Protein AF-A0A7S2LB30-F1 (afdb_monomer_lite)

Sequence (279 aa):
DRFGGAEAAFAVGVLTATLPGMRLFHDGQLEGLTRRRSLHPQSVPDKGPEVYGLDAIGAVRVRYHRLLREVKHPVYHQGKWRAIPLAPPAPIAAYQWSWPQSDGGGARSEHFVVVNLDQAVDGWVKHEYSAGQDDAWCKAKEKSGGKQWGDMEFKFVEGGGICGDGWCCKRRAAEAWFVPWYPKLEWLPPQPWNCYRYGLHQDNAWCKKQEEGRRNNDVRQYKFSGGDGTCGECWCCERTQGEKEEYGWSVIDVPLGIDGEGGFTEVLEQEKADVYHTS

pLDDT: mean 75.19, std 19.62, range [32.44, 97.56]

Radius of gyration: 25.0 Å; chains: 1; bounding box: 61×54×74 Å

Organism: NCBI:txid1333877

Foldseek 3Di:
DVFLALLSLVLVVLVLLQDDDDRDDAVCSLQRDPDDDDPPPDPPPVPDPVVPVVVSSVVSNVSSVVSNVVSVPVQSHPWDKDWDDDPPPQQKTKIKGWDDDPPDDDDTDIEIEIRRNVLSPQFWAADDDDPPDDLVNLVVQQVVVCPDPPQKHKDAQPCDDRHGRHRITMGGDQPPPPVVDPPPLPLPAWPQWAADDDDVPDDLVNLVVQQVPPPPPQFKHKDQCCQVCSHHRHRIIMITRRRDPPDDHDYPDSPRDDDDDDDDVVVVVVVVVVVVVVD

Structure (mmCIF, N/CA/C/O backbone):
data_AF-A0A7S2LB30-F1
#
_entry.id   AF-A0A7S2LB30-F1
#
loop_
_atom_site.group_PDB
_atom_site.id
_atom_site.type_symbol
_atom_site.label_atom_id
_atom_site.label_alt_id
_atom_site.label_comp_id
_atom_site.label_asym_id
_atom_site.label_entity_id
_atom_site.label_seq_id
_atom_site.pdbx_PDB_ins_code
_atom_site.Cartn_x
_atom_site.Cartn_y
_atom_site.Cartn_z
_atom_site.occupancy
_atom_site.B_iso_or_equiv
_atom_site.auth_seq_id
_atom_site.auth_comp_id
_atom_site.auth_asym_id
_atom_site.auth_atom_id
_atom_site.pdbx_PDB_model_num
ATOM 1 N N . ASP A 1 1 ? 14.169 -6.598 -11.358 1.00 53.34 1 ASP A N 1
ATOM 2 C CA . ASP A 1 1 ? 13.439 -6.780 -10.089 1.00 53.34 1 ASP A CA 1
ATOM 3 C C . ASP A 1 1 ? 12.636 -8.064 -10.182 1.00 53.34 1 ASP A C 1
ATOM 5 O O . ASP A 1 1 ? 12.014 -8.258 -11.214 1.00 53.34 1 ASP A O 1
ATOM 9 N N . ARG A 1 2 ? 12.694 -8.982 -9.206 1.00 54.56 2 ARG A N 1
ATOM 10 C CA . ARG A 1 2 ? 12.040 -10.308 -9.349 1.00 54.56 2 ARG A CA 1
ATOM 11 C C . ARG A 1 2 ? 10.509 -10.270 -9.268 1.00 54.56 2 ARG A C 1
ATOM 13 O O . ARG A 1 2 ? 9.883 -11.249 -9.646 1.00 54.56 2 ARG A O 1
ATOM 20 N N . PHE A 1 3 ? 9.934 -9.169 -8.787 1.00 56.16 3 PHE A N 1
ATOM 21 C CA . PHE A 1 3 ? 8.505 -9.049 -8.493 1.00 56.16 3 PHE A CA 1
ATOM 22 C C . PHE A 1 3 ? 7.875 -7.798 -9.114 1.00 56.16 3 PHE A C 1
ATOM 24 O O . PHE A 1 3 ? 7.075 -7.171 -8.453 1.00 56.16 3 PHE A O 1
ATOM 31 N N . GLY A 1 4 ? 8.263 -7.360 -10.316 1.00 65.81 4 GLY A N 1
ATOM 32 C CA . GLY A 1 4 ? 7.533 -6.274 -11.007 1.00 65.81 4 GLY A CA 1
ATOM 33 C C . GLY A 1 4 ? 7.725 -4.843 -10.464 1.00 65.81 4 GLY A C 1
ATOM 34 O O . GLY A 1 4 ? 7.118 -3.911 -10.975 1.00 65.81 4 GLY A O 1
ATOM 35 N N . GLY A 1 5 ? 8.607 -4.626 -9.480 1.00 77.62 5 GLY A N 1
ATOM 36 C CA . GLY A 1 5 ? 8.921 -3.299 -8.923 1.00 77.62 5 GLY A CA 1
ATOM 37 C C . GLY A 1 5 ? 8.306 -3.053 -7.540 1.00 77.62 5 GLY A C 1
ATOM 38 O O . GLY A 1 5 ? 7.798 -3.973 -6.904 1.00 77.62 5 GLY A O 1
ATOM 39 N N . ALA A 1 6 ? 8.393 -1.814 -7.042 1.00 78.38 6 ALA A N 1
ATOM 40 C CA . ALA A 1 6 ? 7.999 -1.473 -5.669 1.00 78.38 6 ALA A CA 1
ATOM 41 C C . ALA A 1 6 ? 6.488 -1.615 -5.408 1.00 78.38 6 ALA A C 1
ATOM 43 O O . ALA A 1 6 ? 6.100 -2.107 -4.350 1.00 78.38 6 ALA A O 1
ATOM 44 N N . GLU A 1 7 ? 5.646 -1.228 -6.370 1.00 79.94 7 GLU A N 1
ATOM 45 C CA . GLU A 1 7 ? 4.183 -1.314 -6.239 1.00 79.94 7 GLU A CA 1
ATOM 46 C C . GLU A 1 7 ? 3.704 -2.764 -6.216 1.00 79.94 7 GLU A C 1
ATOM 48 O O . GLU A 1 7 ? 2.968 -3.178 -5.325 1.00 79.94 7 GLU A O 1
ATOM 53 N N . ALA A 1 8 ? 4.227 -3.576 -7.127 1.00 81.19 8 ALA A N 1
ATOM 54 C CA . ALA A 1 8 ? 3.988 -5.007 -7.167 1.00 81.19 8 ALA A CA 1
ATOM 55 C C . ALA A 1 8 ? 4.448 -5.719 -5.882 1.00 81.19 8 ALA A C 1
ATOM 57 O O . ALA A 1 8 ? 3.716 -6.525 -5.303 1.00 81.19 8 ALA A O 1
ATOM 58 N N . ALA A 1 9 ? 5.632 -5.366 -5.371 1.00 83.81 9 ALA A N 1
ATOM 59 C CA . ALA A 1 9 ? 6.113 -5.867 -4.088 1.00 83.81 9 ALA A CA 1
ATOM 60 C C . ALA A 1 9 ? 5.205 -5.446 -2.918 1.00 83.81 9 ALA A C 1
ATOM 62 O O . ALA A 1 9 ? 5.006 -6.230 -1.988 1.00 83.81 9 ALA A O 1
ATOM 63 N N . PHE A 1 10 ? 4.640 -4.236 -2.951 1.00 87.81 10 PHE A N 1
ATOM 64 C CA . PHE A 1 10 ? 3.689 -3.777 -1.941 1.00 87.81 10 PHE A CA 1
ATOM 65 C C . PHE A 1 10 ? 2.341 -4.498 -2.044 1.00 87.81 10 PHE A C 1
ATOM 67 O O . PHE A 1 10 ? 1.838 -4.947 -1.019 1.00 87.81 10 PHE A O 1
ATOM 74 N N . ALA A 1 11 ? 1.799 -4.705 -3.247 1.00 86.94 11 ALA A N 1
ATOM 75 C CA . ALA A 1 11 ? 0.578 -5.482 -3.476 1.00 86.94 11 ALA A CA 1
ATOM 76 C C . ALA A 1 11 ? 0.706 -6.916 -2.927 1.00 86.94 11 ALA A C 1
ATOM 78 O O . ALA A 1 11 ? -0.152 -7.390 -2.179 1.00 86.94 11 ALA A O 1
ATOM 79 N N . VAL A 1 12 ? 1.837 -7.581 -3.191 1.00 87.94 12 VAL A N 1
ATOM 80 C CA . VAL A 1 12 ? 2.166 -8.885 -2.585 1.00 87.94 12 VAL A CA 1
ATOM 81 C C . VAL A 1 12 ? 2.307 -8.774 -1.064 1.00 87.94 12 VAL A C 1
ATOM 83 O O . VAL A 1 12 ? 1.882 -9.673 -0.334 1.00 87.94 12 VAL A O 1
ATOM 86 N N . GLY A 1 13 ? 2.863 -7.669 -0.566 1.00 91.31 13 GLY A N 1
ATOM 87 C CA . GLY A 1 13 ? 2.924 -7.345 0.857 1.00 91.31 13 GLY A CA 1
ATOM 88 C C . GLY A 1 13 ? 1.541 -7.252 1.503 1.00 91.31 13 GLY A C 1
ATOM 89 O O . GLY A 1 13 ? 1.350 -7.822 2.573 1.00 91.31 13 GLY A O 1
ATOM 90 N N . VAL A 1 14 ? 0.569 -6.617 0.843 1.00 92.69 14 VAL A N 1
ATOM 91 C CA . VAL A 1 14 ? -0.830 -6.528 1.291 1.00 92.69 14 VAL A CA 1
ATOM 92 C C . VAL A 1 14 ? -1.466 -7.908 1.336 1.00 92.69 14 VAL A C 1
ATOM 94 O O . VAL A 1 14 ? -1.990 -8.277 2.387 1.00 92.69 14 VAL A O 1
ATOM 97 N N . LEU A 1 15 ? -1.333 -8.708 0.271 1.00 91.94 15 LEU A N 1
ATOM 98 C CA . LEU A 1 15 ? -1.802 -10.099 0.266 1.00 91.94 15 LEU A CA 1
ATOM 99 C C . LEU A 1 15 ? -1.208 -10.898 1.428 1.00 91.94 15 LEU A C 1
ATOM 101 O O . LEU A 1 15 ? -1.927 -11.506 2.215 1.00 91.94 15 LEU A O 1
ATOM 105 N N . THR A 1 16 ? 0.112 -10.841 1.586 1.00 93.38 16 THR A N 1
ATOM 106 C CA . THR A 1 16 ? 0.822 -11.534 2.670 1.00 93.38 16 THR A CA 1
ATOM 107 C C . THR A 1 16 ? 0.348 -11.056 4.043 1.00 93.38 16 THR A C 1
ATOM 109 O O . THR A 1 16 ? 0.199 -11.855 4.965 1.00 93.38 16 THR A O 1
ATOM 112 N N . ALA A 1 17 ? 0.090 -9.755 4.193 1.00 94.38 17 ALA A N 1
ATOM 113 C CA . ALA A 1 17 ? -0.308 -9.140 5.451 1.00 94.38 17 ALA A CA 1
ATOM 114 C C . ALA A 1 17 ? -1.750 -9.445 5.858 1.00 94.38 17 ALA A C 1
ATOM 116 O O . ALA A 1 17 ? -2.068 -9.300 7.035 1.00 94.38 17 ALA A O 1
ATOM 117 N N . THR A 1 18 ? -2.620 -9.810 4.920 1.00 94.81 18 THR A N 1
ATOM 118 C CA . THR A 1 18 ? -4.067 -9.904 5.157 1.00 94.81 18 THR A CA 1
ATOM 119 C C . THR A 1 18 ? -4.643 -11.283 4.851 1.00 94.81 18 THR A C 1
ATOM 121 O O . THR A 1 18 ? -5.790 -11.526 5.201 1.00 94.81 18 THR A O 1
ATOM 124 N N . LEU A 1 19 ? -3.877 -12.225 4.294 1.00 94.56 19 LEU A N 1
ATOM 125 C CA . LEU A 1 19 ? -4.282 -13.632 4.221 1.00 94.56 19 LEU A CA 1
ATOM 126 C C . LEU A 1 19 ? -4.279 -14.305 5.615 1.00 94.56 19 LEU A C 1
ATOM 128 O O . LEU A 1 19 ? -3.566 -13.862 6.533 1.00 94.56 19 LEU A O 1
ATOM 132 N N . PRO A 1 20 ? -5.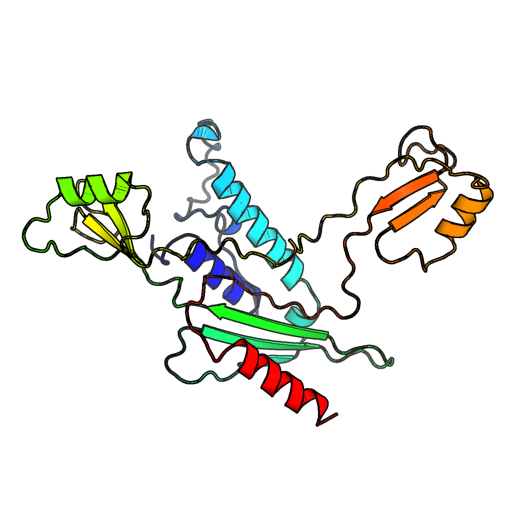098 -15.357 5.812 1.00 94.31 20 PRO A N 1
ATOM 133 C CA . PRO A 1 20 ? -5.113 -16.129 7.050 1.00 94.31 20 PRO A CA 1
ATOM 134 C C . PRO A 1 20 ? -3.804 -16.908 7.242 1.00 94.31 20 PRO A C 1
ATOM 136 O O . PRO A 1 20 ? -3.232 -17.434 6.290 1.00 94.31 20 PRO A O 1
ATOM 139 N N . GLY A 1 21 ? -3.360 -17.025 8.496 1.00 93.25 21 GLY A N 1
ATOM 140 C CA . GLY A 1 21 ? -2.166 -17.785 8.877 1.00 93.25 21 GLY A CA 1
ATOM 141 C C . GLY A 1 21 ? -0.993 -16.923 9.349 1.00 93.25 21 GLY A C 1
ATOM 142 O O . GLY A 1 21 ? -1.128 -15.727 9.608 1.00 93.25 21 GLY A O 1
ATOM 143 N N . MET A 1 22 ? 0.168 -17.564 9.514 1.00 89.94 22 MET A N 1
ATOM 144 C CA . MET A 1 22 ? 1.399 -16.892 9.932 1.00 89.94 22 MET A CA 1
ATOM 145 C C . MET A 1 22 ? 1.969 -16.055 8.784 1.00 89.94 22 MET A C 1
ATOM 147 O O . MET A 1 22 ? 2.116 -16.539 7.664 1.00 89.94 22 MET A O 1
ATOM 151 N N . ARG A 1 23 ? 2.330 -14.806 9.089 1.00 91.38 23 ARG A N 1
ATOM 152 C CA . ARG A 1 23 ? 2.791 -13.813 8.114 1.00 91.38 23 ARG A CA 1
ATOM 153 C C . ARG A 1 23 ? 4.268 -13.547 8.345 1.00 91.38 23 ARG A C 1
ATOM 155 O O . ARG A 1 23 ? 4.655 -13.123 9.432 1.00 91.38 23 ARG A O 1
ATOM 162 N N . LEU A 1 24 ? 5.087 -13.821 7.337 1.00 90.56 24 LEU A N 1
ATOM 163 C CA . LEU A 1 24 ? 6.533 -13.648 7.404 1.00 90.56 24 LEU A CA 1
ATOM 164 C C . LEU A 1 24 ? 6.950 -12.602 6.374 1.00 90.56 24 LEU A C 1
ATOM 166 O O . LEU A 1 24 ? 6.741 -12.789 5.179 1.00 90.56 24 LEU A O 1
ATOM 170 N N . PHE A 1 25 ? 7.557 -11.521 6.852 1.00 89.94 25 PHE A N 1
ATOM 171 C CA . PHE A 1 25 ? 8.229 -10.531 6.016 1.00 89.94 25 PHE A CA 1
ATOM 172 C C . PHE A 1 25 ? 9.729 -10.772 6.112 1.00 89.94 25 PHE A C 1
ATOM 174 O O . PHE A 1 25 ? 10.239 -11.100 7.187 1.00 89.94 25 PHE A O 1
ATOM 181 N N . HIS A 1 26 ? 10.444 -10.635 5.000 1.00 86.19 26 HIS A N 1
ATOM 182 C CA . HIS A 1 26 ? 11.898 -10.713 5.059 1.00 86.19 26 HIS A CA 1
ATOM 183 C C . HIS A 1 26 ? 12.480 -9.411 5.619 1.00 86.19 26 HIS A C 1
ATOM 185 O O . HIS A 1 26 ? 11.929 -8.329 5.414 1.00 86.19 26 HIS A O 1
ATOM 191 N N . ASP A 1 27 ? 13.629 -9.510 6.284 1.00 83.12 27 ASP A N 1
ATOM 192 C CA . ASP A 1 27 ? 14.393 -8.331 6.689 1.00 83.12 27 ASP A CA 1
ATOM 193 C C . ASP A 1 27 ? 14.727 -7.475 5.451 1.00 83.12 27 ASP A C 1
ATOM 195 O O . ASP A 1 27 ? 15.116 -8.004 4.399 1.00 83.12 27 ASP A O 1
ATOM 199 N N . GLY A 1 28 ? 14.482 -6.167 5.535 1.00 85.62 28 GLY A N 1
ATOM 200 C CA . GLY A 1 28 ? 14.600 -5.241 4.408 1.00 85.62 28 GLY A CA 1
ATOM 201 C C . GLY A 1 28 ? 13.353 -5.071 3.531 1.00 85.62 28 GLY A C 1
ATOM 202 O O . GLY A 1 28 ? 13.351 -4.192 2.669 1.00 85.62 28 GLY A O 1
ATOM 203 N N . GLN A 1 29 ? 12.302 -5.889 3.688 1.00 86.81 29 GLN A N 1
ATOM 204 C CA . GLN A 1 29 ? 11.096 -5.784 2.848 1.00 86.81 29 GLN A CA 1
ATOM 205 C C . GLN A 1 29 ? 10.355 -4.465 3.073 1.00 86.81 29 GLN A C 1
ATOM 207 O O . GLN A 1 29 ? 9.891 -3.837 2.122 1.00 86.81 29 GLN A O 1
ATOM 212 N N . LEU A 1 30 ? 10.263 -4.041 4.335 1.00 87.62 30 LEU A N 1
ATOM 213 C CA . LEU A 1 30 ? 9.535 -2.838 4.739 1.00 87.62 30 LEU A CA 1
ATOM 214 C C . LEU A 1 30 ? 10.264 -1.563 4.294 1.00 87.62 30 LEU A C 1
ATOM 216 O O . LEU A 1 30 ? 9.662 -0.503 4.188 1.00 87.62 30 LEU A O 1
ATOM 220 N N . GLU A 1 31 ? 11.558 -1.675 4.013 1.00 85.00 31 GLU A N 1
ATOM 221 C CA . GLU A 1 31 ? 12.429 -0.627 3.496 1.00 85.00 31 GLU A CA 1
ATOM 222 C C . GLU A 1 31 ? 12.508 -0.634 1.959 1.00 85.00 31 GLU A C 1
ATOM 224 O O . GLU A 1 31 ? 13.225 0.181 1.380 1.00 85.00 31 GLU A O 1
ATOM 229 N N . GLY A 1 32 ? 11.805 -1.553 1.285 1.00 81.38 32 GLY A N 1
ATOM 230 C CA . GLY A 1 32 ? 11.842 -1.691 -0.172 1.00 81.38 32 GLY A CA 1
ATOM 231 C C . GLY A 1 32 ? 13.155 -2.271 -0.706 1.00 81.38 32 GLY A C 1
ATOM 232 O O . GLY A 1 32 ? 13.493 -2.066 -1.873 1.00 81.38 32 GLY A O 1
ATOM 233 N N . LEU A 1 33 ? 13.925 -2.990 0.121 1.00 81.50 33 LEU A N 1
ATOM 234 C CA . LEU A 1 33 ? 15.157 -3.627 -0.333 1.00 81.50 33 LEU A CA 1
ATOM 235 C C . LEU A 1 33 ? 14.832 -4.798 -1.263 1.00 81.50 33 LEU A C 1
ATOM 237 O O . LEU A 1 33 ? 14.305 -5.830 -0.857 1.00 81.50 33 LEU A O 1
ATOM 241 N N . THR A 1 34 ? 15.231 -4.657 -2.523 1.00 74.62 34 THR A N 1
ATOM 242 C CA . THR A 1 34 ? 15.018 -5.667 -3.572 1.00 74.62 34 THR A CA 1
ATOM 243 C C . THR A 1 34 ? 16.002 -6.836 -3.495 1.00 74.62 34 THR A C 1
ATOM 245 O O . THR A 1 34 ? 15.806 -7.880 -4.121 1.00 74.62 34 THR A O 1
ATOM 248 N N . ARG A 1 35 ? 17.086 -6.682 -2.724 1.00 77.44 35 ARG A N 1
ATOM 249 C CA . ARG A 1 35 ? 18.134 -7.692 -2.546 1.00 77.44 35 ARG A CA 1
ATOM 250 C C . ARG A 1 35 ? 18.224 -8.098 -1.084 1.00 77.44 35 ARG A C 1
ATOM 252 O O . ARG A 1 35 ? 18.363 -7.242 -0.213 1.00 77.44 35 ARG A O 1
ATOM 259 N N . ARG A 1 36 ? 18.227 -9.413 -0.834 1.00 74.25 36 ARG A N 1
ATOM 260 C CA . ARG A 1 36 ? 18.533 -9.969 0.490 1.00 74.25 36 ARG A CA 1
ATOM 261 C C . ARG A 1 36 ? 19.922 -9.496 0.902 1.00 74.25 36 ARG A C 1
ATOM 263 O O . ARG A 1 36 ? 20.897 -9.783 0.208 1.00 74.25 36 ARG A O 1
ATOM 270 N N . ARG A 1 37 ? 20.010 -8.778 2.018 1.00 70.56 37 ARG A N 1
ATOM 271 C CA . ARG A 1 37 ? 21.297 -8.518 2.657 1.00 70.56 37 ARG A CA 1
ATOM 272 C C . ARG A 1 37 ? 21.697 -9.768 3.424 1.00 70.56 37 ARG A C 1
ATOM 274 O O . ARG A 1 37 ? 20.872 -10.387 4.093 1.00 70.56 37 ARG A O 1
ATOM 281 N N . SER A 1 38 ? 22.960 -10.157 3.306 1.00 71.19 38 SER A N 1
ATOM 282 C CA . SER A 1 38 ? 23.522 -11.131 4.231 1.00 71.19 38 SER A CA 1
ATOM 283 C C . SER A 1 38 ? 23.408 -10.541 5.635 1.00 71.19 38 SER A C 1
ATOM 285 O O . SER A 1 38 ? 23.906 -9.443 5.861 1.00 71.19 38 SER A O 1
ATOM 287 N N . LEU A 1 39 ? 22.803 -11.278 6.569 1.00 62.69 39 LEU A N 1
ATOM 288 C CA . LEU A 1 39 ? 22.696 -10.936 8.000 1.00 62.69 39 LEU A CA 1
ATOM 289 C C . LEU A 1 39 ? 24.058 -10.892 8.722 1.00 62.69 39 LEU A C 1
ATOM 291 O O . LEU A 1 39 ? 24.121 -10.965 9.945 1.00 62.69 39 LEU A O 1
ATOM 295 N N . HIS A 1 40 ? 25.165 -10.796 7.982 1.00 71.06 40 HIS A N 1
ATOM 296 C CA . HIS A 1 40 ? 26.434 -10.478 8.605 1.00 71.06 40 HIS A CA 1
ATOM 297 C C . HIS A 1 40 ? 26.298 -9.075 9.204 1.00 71.06 40 HIS A C 1
ATOM 299 O O . HIS A 1 40 ? 25.912 -8.164 8.466 1.00 71.06 40 HIS A O 1
ATOM 305 N N . PRO A 1 41 ? 26.615 -8.881 10.498 1.00 59.12 41 PRO A N 1
ATOM 306 C CA . PRO A 1 41 ? 26.725 -7.567 11.112 1.00 59.12 41 PRO A CA 1
ATOM 307 C C . PRO A 1 41 ? 27.941 -6.859 10.507 1.00 59.12 41 PRO A C 1
ATOM 309 O O . PRO A 1 41 ? 28.992 -6.718 11.121 1.00 59.12 41 PRO A O 1
ATOM 312 N N . GLN A 1 42 ? 27.846 -6.482 9.239 1.00 53.72 42 GLN A N 1
ATOM 313 C CA . GLN A 1 42 ? 28.733 -5.493 8.680 1.00 53.72 42 GLN A CA 1
ATOM 314 C C . GLN A 1 42 ? 28.187 -4.160 9.154 1.00 53.72 42 GLN A C 1
ATOM 316 O O . GLN A 1 42 ? 26.998 -3.873 8.989 1.00 53.72 42 GLN A O 1
ATOM 321 N N . SER A 1 43 ? 29.059 -3.391 9.800 1.00 53.09 43 SER A N 1
ATOM 322 C CA . SER A 1 43 ? 28.880 -1.965 10.024 1.00 53.09 43 SER A CA 1
ATOM 323 C C . SER A 1 43 ? 28.180 -1.383 8.804 1.00 53.09 43 SER A C 1
ATOM 325 O O . SER A 1 43 ? 28.672 -1.527 7.682 1.00 53.09 43 SER A O 1
ATOM 327 N N . VAL A 1 44 ? 26.986 -0.821 9.025 1.00 55.69 44 VAL A N 1
ATOM 328 C CA . VAL A 1 44 ? 26.244 -0.086 7.999 1.00 55.69 44 VAL A CA 1
ATOM 329 C C . VAL A 1 44 ? 27.278 0.797 7.310 1.00 55.69 44 VAL A C 1
ATOM 331 O O . VAL A 1 44 ? 27.915 1.586 8.010 1.00 55.69 44 VAL A O 1
ATOM 334 N N . PRO A 1 45 ? 27.560 0.601 6.007 1.00 53.72 45 PRO A N 1
ATOM 335 C CA . PRO A 1 45 ? 28.568 1.402 5.347 1.00 53.72 45 PRO A CA 1
ATOM 336 C C . PRO A 1 45 ? 28.188 2.854 5.581 1.00 53.72 45 PRO A C 1
ATOM 338 O O . PRO A 1 45 ? 27.067 3.237 5.257 1.00 53.72 45 PRO A O 1
ATOM 341 N N . ASP A 1 46 ? 29.115 3.643 6.114 1.00 52.72 46 ASP A N 1
ATOM 342 C CA . ASP A 1 46 ? 28.960 5.072 6.430 1.00 52.72 46 ASP A CA 1
ATOM 343 C C . ASP A 1 46 ? 28.738 5.939 5.169 1.00 52.72 46 ASP A C 1
ATOM 345 O O . ASP A 1 46 ? 28.868 7.160 5.160 1.00 52.72 46 ASP A O 1
ATOM 349 N N . LYS A 1 47 ? 28.423 5.289 4.042 1.00 49.19 47 LYS A N 1
ATOM 350 C CA . LYS A 1 47 ? 27.911 5.924 2.843 1.00 49.19 47 LYS A CA 1
ATOM 351 C C . LYS A 1 47 ? 26.522 6.417 3.197 1.00 49.19 47 LYS A C 1
ATOM 353 O O . LYS A 1 47 ? 25.573 5.636 3.262 1.00 49.19 47 LYS A O 1
ATOM 358 N N . GLY A 1 48 ? 26.479 7.709 3.490 1.00 47.28 48 GLY A N 1
ATOM 359 C CA . GLY A 1 48 ? 25.309 8.410 3.961 1.00 47.28 48 GLY A CA 1
ATOM 360 C C . GLY A 1 48 ? 24.058 8.185 3.102 1.00 47.28 48 GLY A C 1
ATOM 361 O O . GLY A 1 48 ? 24.122 7.657 1.988 1.00 47.28 48 GLY A O 1
ATOM 362 N N . PRO A 1 49 ? 22.903 8.618 3.621 1.00 49.16 49 PRO A N 1
ATOM 363 C CA . PRO A 1 49 ? 21.578 8.426 3.028 1.00 49.16 49 PRO A CA 1
ATOM 364 C C . PRO A 1 49 ? 21.385 8.872 1.563 1.00 49.16 49 PRO A C 1
ATOM 366 O O . PRO A 1 49 ? 20.344 8.618 0.968 1.00 49.16 49 PRO A O 1
ATOM 369 N N . GLU A 1 50 ? 22.376 9.527 0.973 1.00 48.19 50 GLU A N 1
ATOM 370 C CA . GLU A 1 50 ? 22.358 10.114 -0.364 1.00 48.19 50 GLU A CA 1
ATOM 371 C C . GLU A 1 50 ? 22.287 9.082 -1.507 1.00 48.19 50 GLU A C 1
ATOM 373 O O . GLU A 1 50 ? 21.812 9.396 -2.593 1.00 48.19 50 GLU A O 1
ATOM 378 N N . VAL A 1 51 ? 22.720 7.832 -1.284 1.00 53.03 51 VAL A N 1
ATOM 379 C CA . VAL A 1 51 ? 22.824 6.819 -2.362 1.00 53.03 51 VAL A CA 1
ATOM 380 C C . VAL A 1 51 ? 21.522 6.043 -2.594 1.00 53.03 51 VAL A C 1
ATOM 382 O O . VAL A 1 51 ? 21.313 5.475 -3.665 1.00 53.03 51 VAL A O 1
ATOM 385 N N . TYR A 1 52 ? 20.611 6.041 -1.623 1.00 52.28 52 TYR A N 1
ATOM 386 C CA . TYR A 1 52 ? 19.289 5.441 -1.768 1.00 52.28 52 TYR A CA 1
ATOM 387 C C . TYR A 1 52 ? 18.280 6.512 -1.406 1.00 52.28 52 TYR A C 1
ATOM 389 O O . TYR A 1 52 ? 18.012 6.671 -0.222 1.00 52.28 52 TYR A O 1
ATOM 397 N N . GLY A 1 53 ? 17.791 7.265 -2.400 1.00 55.69 53 GLY A N 1
ATOM 398 C CA . GLY A 1 53 ? 16.883 8.401 -2.206 1.00 55.69 53 GLY A CA 1
ATOM 399 C C . GLY A 1 53 ? 15.962 8.194 -1.004 1.00 55.69 53 GLY A C 1
ATOM 400 O O . GLY A 1 53 ? 15.045 7.371 -1.057 1.00 55.69 53 GLY A O 1
ATOM 401 N N . LEU A 1 54 ? 16.285 8.878 0.100 1.00 57.06 54 LEU A N 1
ATOM 402 C CA . LEU A 1 54 ? 15.676 8.667 1.417 1.00 57.06 54 LEU A CA 1
ATOM 403 C C . LEU A 1 54 ? 14.154 8.744 1.364 1.00 57.06 54 LEU A C 1
ATOM 405 O O . LEU A 1 54 ? 13.467 8.026 2.089 1.00 57.06 54 LEU A O 1
ATOM 409 N N . ASP A 1 55 ? 13.649 9.575 0.460 1.00 67.19 55 ASP A N 1
ATOM 410 C CA . ASP A 1 55 ? 12.230 9.794 0.235 1.00 67.19 55 ASP A CA 1
ATOM 411 C C . ASP A 1 55 ? 11.524 8.517 -0.244 1.00 67.19 55 ASP A C 1
ATOM 413 O O . ASP A 1 55 ? 10.420 8.215 0.206 1.00 67.19 55 ASP A O 1
ATOM 417 N N . ALA A 1 56 ? 12.176 7.702 -1.082 1.00 65.62 56 ALA A N 1
ATOM 418 C CA . ALA A 1 56 ? 11.607 6.455 -1.590 1.00 65.62 56 ALA A CA 1
ATOM 419 C C . ALA A 1 56 ? 11.568 5.357 -0.513 1.00 65.62 56 ALA A C 1
ATOM 421 O O . ALA A 1 56 ? 10.541 4.699 -0.341 1.00 65.62 56 ALA A O 1
ATOM 422 N N . ILE A 1 57 ? 12.651 5.191 0.261 1.00 70.81 57 ILE A N 1
ATOM 423 C CA . ILE A 1 57 ? 12.679 4.245 1.394 1.00 70.81 57 ILE A CA 1
ATOM 424 C C . ILE A 1 57 ? 11.663 4.675 2.459 1.00 70.81 57 ILE A C 1
ATOM 426 O O . ILE A 1 57 ? 10.920 3.845 2.986 1.00 70.81 57 ILE A O 1
ATOM 430 N N . GLY A 1 58 ? 11.601 5.976 2.756 1.00 74.88 58 GLY A N 1
ATOM 431 C CA . GLY A 1 58 ? 10.632 6.556 3.679 1.00 74.88 58 GLY A CA 1
ATOM 432 C C . GLY A 1 58 ? 9.195 6.270 3.248 1.00 74.88 58 GLY A C 1
ATOM 433 O O . GLY A 1 58 ? 8.403 5.790 4.059 1.00 74.88 58 GLY A O 1
ATOM 434 N N . ALA A 1 59 ? 8.876 6.474 1.968 1.00 77.62 59 ALA A N 1
ATOM 435 C CA . ALA A 1 59 ? 7.545 6.221 1.426 1.00 77.62 59 ALA A CA 1
ATOM 436 C C . ALA A 1 59 ? 7.127 4.747 1.555 1.00 77.62 59 ALA A C 1
ATOM 438 O O . ALA A 1 59 ? 6.037 4.467 2.059 1.00 77.62 59 ALA A O 1
ATOM 439 N N . VAL A 1 60 ? 7.991 3.798 1.171 1.00 82.38 60 VAL A N 1
ATOM 440 C CA . VAL A 1 60 ? 7.692 2.356 1.290 1.00 82.38 60 VAL A CA 1
ATOM 441 C C . VAL A 1 60 ? 7.471 1.970 2.753 1.00 82.38 60 VAL A C 1
ATOM 443 O O . VAL A 1 60 ? 6.476 1.321 3.088 1.00 82.38 60 VAL A O 1
ATOM 446 N N . ARG A 1 61 ? 8.338 2.450 3.648 1.00 85.19 61 ARG A N 1
ATOM 447 C CA . ARG A 1 61 ? 8.251 2.172 5.084 1.00 85.19 61 ARG A CA 1
ATOM 448 C C . ARG A 1 61 ? 6.973 2.718 5.709 1.00 85.19 61 ARG A C 1
ATOM 450 O O . ARG A 1 61 ? 6.353 2.034 6.522 1.00 85.19 61 ARG A O 1
ATOM 457 N N . VAL A 1 62 ? 6.553 3.923 5.327 1.00 84.75 62 VAL A N 1
ATOM 458 C CA . VAL A 1 62 ? 5.291 4.524 5.784 1.00 84.75 62 VAL A CA 1
ATOM 459 C C . VAL A 1 62 ? 4.094 3.679 5.344 1.00 84.75 62 VAL A C 1
ATOM 461 O O . VAL A 1 62 ? 3.228 3.384 6.172 1.00 84.75 62 VAL A O 1
ATOM 464 N N . ARG A 1 63 ? 4.063 3.219 4.085 1.00 88.12 63 ARG A N 1
ATOM 465 C CA . ARG A 1 63 ? 2.981 2.357 3.577 1.00 88.12 63 ARG A CA 1
ATOM 466 C C . ARG A 1 63 ? 2.905 1.029 4.331 1.00 88.12 63 ARG A C 1
ATOM 468 O O . ARG A 1 63 ? 1.830 0.647 4.790 1.00 88.12 63 ARG A O 1
ATOM 475 N N . TYR A 1 64 ? 4.041 0.361 4.533 1.00 90.88 64 TYR A N 1
ATOM 476 C CA . TYR A 1 64 ? 4.088 -0.886 5.297 1.00 90.88 64 TYR A CA 1
ATOM 477 C C . TYR A 1 64 ? 3.707 -0.697 6.766 1.00 90.88 64 TYR A C 1
ATOM 479 O O . TYR A 1 64 ? 2.985 -1.527 7.306 1.00 90.88 64 TYR A O 1
ATOM 487 N N . HIS A 1 65 ? 4.120 0.390 7.423 1.00 88.38 65 HIS A N 1
ATOM 488 C CA . HIS A 1 65 ? 3.684 0.671 8.797 1.00 88.38 65 HIS A CA 1
ATOM 489 C C . HIS A 1 65 ? 2.177 0.873 8.901 1.00 88.38 65 HIS A C 1
ATOM 491 O O . HIS A 1 65 ? 1.568 0.400 9.862 1.00 88.38 65 HIS A O 1
ATOM 497 N N . ARG A 1 66 ? 1.565 1.545 7.919 1.00 87.94 66 ARG A N 1
ATOM 498 C CA . ARG A 1 66 ? 0.108 1.698 7.854 1.00 87.94 66 ARG A CA 1
ATOM 499 C C . ARG A 1 66 ? -0.573 0.338 7.710 1.00 87.94 66 ARG A C 1
ATOM 501 O O . ARG A 1 66 ? -1.433 0.016 8.522 1.00 87.94 66 ARG A O 1
ATOM 508 N N . LEU A 1 67 ? -0.127 -0.477 6.754 1.00 91.38 67 LEU A N 1
ATOM 509 C CA . LEU A 1 67 ? -0.626 -1.838 6.549 1.00 91.38 67 LEU A CA 1
ATOM 510 C C . LEU A 1 67 ? -0.477 -2.693 7.815 1.00 91.38 67 LEU A C 1
ATOM 512 O O . LEU A 1 67 ? -1.443 -3.273 8.291 1.00 91.38 67 LEU A O 1
ATOM 516 N N . LEU A 1 68 ? 0.717 -2.735 8.408 1.00 93.00 68 LEU A N 1
ATOM 517 C CA . LEU A 1 68 ? 0.997 -3.529 9.606 1.00 93.00 68 LEU A CA 1
ATOM 518 C C . LEU A 1 68 ? 0.223 -3.049 10.839 1.00 93.00 68 LEU A C 1
ATOM 520 O O . LEU A 1 68 ? 0.003 -3.833 11.758 1.00 93.00 68 LEU A O 1
ATOM 524 N N . ARG A 1 69 ? -0.171 -1.773 10.897 1.00 89.31 69 ARG A N 1
ATOM 525 C CA . ARG A 1 69 ? -1.072 -1.262 11.936 1.00 89.31 69 ARG A CA 1
ATOM 526 C C . ARG A 1 69 ? -2.504 -1.728 11.698 1.00 89.31 69 ARG A C 1
ATOM 528 O O . ARG A 1 69 ? -3.137 -2.160 12.651 1.00 89.31 69 ARG A O 1
ATOM 535 N N . GLU A 1 70 ? -2.974 -1.659 10.460 1.00 91.19 70 GLU A N 1
ATOM 536 C CA . GLU A 1 70 ? -4.322 -2.084 10.078 1.00 91.19 70 GLU A CA 1
ATOM 537 C C . GLU A 1 70 ? -4.535 -3.578 10.346 1.00 91.19 70 GLU A C 1
ATOM 539 O O . GLU A 1 70 ? -5.469 -3.978 11.036 1.00 91.19 70 GLU A O 1
ATOM 544 N N . VAL A 1 71 ? -3.593 -4.421 9.921 1.00 94.00 71 VAL A N 1
ATOM 545 C CA . VAL A 1 71 ? -3.723 -5.881 10.065 1.00 94.00 71 VAL A CA 1
ATOM 546 C C . VAL A 1 71 ? -3.544 -6.396 11.495 1.00 94.00 71 VAL A C 1
ATOM 548 O O . VAL A 1 71 ? -3.633 -7.605 11.697 1.00 94.00 71 VAL A O 1
ATOM 551 N N . LYS A 1 72 ? -3.296 -5.504 12.471 1.00 93.06 72 LYS A N 1
ATOM 552 C CA . LYS A 1 72 ? -3.395 -5.799 13.913 1.00 93.06 72 LYS A CA 1
ATOM 553 C C . LYS A 1 72 ? -4.839 -5.807 14.413 1.00 93.06 72 LYS A C 1
ATOM 555 O O . LYS A 1 72 ? -5.078 -6.211 15.551 1.00 93.06 72 LYS A O 1
ATOM 560 N N . HIS A 1 73 ? -5.792 -5.322 13.615 1.00 90.44 73 HIS A N 1
ATOM 561 C CA . HIS A 1 73 ? -7.197 -5.339 13.990 1.00 90.44 73 HIS A CA 1
ATOM 562 C C . HIS A 1 73 ? -7.664 -6.793 14.227 1.00 90.44 73 HIS A C 1
ATOM 564 O O . HIS A 1 73 ? -7.324 -7.672 13.426 1.00 90.44 73 HIS A O 1
ATOM 570 N N . PRO A 1 74 ? -8.449 -7.084 15.290 1.00 91.38 74 PRO A N 1
ATOM 571 C CA . PRO A 1 74 ? -8.867 -8.450 15.627 1.00 91.38 74 PRO A CA 1
ATOM 572 C C . PRO A 1 74 ? -9.546 -9.207 14.482 1.00 91.38 74 PRO A C 1
ATOM 574 O O . PRO A 1 74 ? -9.413 -10.429 14.397 1.00 91.38 74 PRO A O 1
ATOM 577 N N . VAL A 1 75 ? -10.194 -8.489 13.558 1.00 93.06 75 VAL A N 1
ATOM 578 C CA . VAL A 1 75 ? -10.812 -9.077 12.362 1.00 93.06 75 VAL A CA 1
ATOM 579 C C . VAL A 1 75 ? -9.827 -9.916 11.542 1.00 93.06 75 VAL A C 1
ATOM 581 O O . VAL A 1 75 ? -10.204 -10.977 11.072 1.00 93.06 75 VAL A O 1
ATOM 584 N N . TYR A 1 76 ? -8.555 -9.519 11.433 1.00 93.75 76 TYR A N 1
ATOM 585 C CA . TYR A 1 76 ? -7.551 -10.225 10.627 1.00 93.75 76 TYR A CA 1
ATOM 586 C C . TYR A 1 76 ? -6.888 -11.390 11.367 1.00 93.75 76 TYR A C 1
ATOM 588 O O . TYR A 1 76 ? -6.060 -12.093 10.785 1.00 93.75 76 TYR A O 1
ATOM 596 N N . HIS A 1 77 ? -7.184 -11.561 12.655 1.00 92.44 77 HIS A N 1
ATOM 597 C CA . HIS A 1 77 ? -6.586 -12.588 13.509 1.00 92.44 77 HIS A CA 1
ATOM 598 C C . HIS A 1 77 ? -7.589 -13.655 13.917 1.00 92.44 77 HIS A C 1
ATOM 600 O O . HIS A 1 77 ? -7.235 -14.824 14.036 1.00 92.44 77 HIS A O 1
ATOM 606 N N . GLN A 1 78 ? -8.822 -13.234 14.168 1.00 91.00 78 GLN A N 1
ATOM 607 C CA . GLN A 1 78 ? -9.862 -14.074 14.735 1.00 91.00 78 GLN A CA 1
ATOM 608 C C . GLN A 1 78 ? -11.111 -14.097 13.827 1.00 91.00 78 GLN A C 1
ATOM 610 O O . GLN A 1 78 ? -11.952 -14.984 13.955 1.00 91.00 78 GLN A O 1
ATOM 615 N N . GLY A 1 79 ? -11.216 -13.168 12.866 1.00 92.25 79 GLY A N 1
ATOM 616 C CA . GLY A 1 79 ? -12.300 -13.110 11.886 1.00 92.25 79 GLY A CA 1
ATOM 617 C C . GLY A 1 79 ? -12.443 -14.356 11.024 1.00 92.25 79 GLY A C 1
ATOM 618 O O . GLY A 1 79 ? -11.510 -15.126 10.802 1.00 92.25 79 GLY A O 1
ATOM 619 N N . LYS A 1 80 ? -13.650 -14.522 10.489 1.00 94.31 80 LYS A N 1
ATOM 620 C CA . LYS A 1 80 ? -13.935 -15.449 9.404 1.00 94.31 80 LYS A CA 1
ATOM 621 C C . LYS A 1 80 ? -13.485 -14.810 8.098 1.00 94.31 80 LYS A C 1
ATOM 623 O O . LYS A 1 80 ? -13.959 -13.732 7.733 1.00 94.31 80 LYS A O 1
ATOM 628 N N . TRP A 1 81 ? -12.587 -15.498 7.409 1.00 95.06 81 TRP A N 1
ATOM 629 C CA . TRP A 1 81 ? -12.106 -15.128 6.086 1.00 95.06 81 TRP A CA 1
ATOM 630 C C . TRP A 1 81 ? -12.929 -15.823 4.997 1.00 95.06 81 TRP A C 1
ATOM 632 O O . TRP A 1 81 ? -13.267 -17.003 5.129 1.00 95.06 81 TRP A O 1
ATOM 642 N N . ARG A 1 82 ? -13.226 -15.107 3.911 1.00 94.06 82 ARG A N 1
ATOM 643 C CA . ARG A 1 82 ? -13.904 -15.638 2.723 1.00 94.06 82 ARG A CA 1
ATOM 644 C C . ARG A 1 82 ? -13.303 -15.023 1.460 1.00 94.06 82 ARG A C 1
ATOM 646 O O . ARG A 1 82 ? -13.283 -13.802 1.328 1.00 94.06 82 ARG A O 1
ATOM 653 N N . ALA A 1 83 ? -12.866 -15.859 0.520 1.00 92.25 83 ALA A N 1
ATOM 654 C CA . ALA A 1 83 ? -12.537 -15.406 -0.831 1.00 92.25 83 ALA A CA 1
ATOM 655 C C . ALA A 1 83 ? -13.803 -14.932 -1.557 1.00 92.25 83 ALA A C 1
ATOM 657 O O . ALA A 1 83 ? -14.830 -15.610 -1.503 1.00 92.25 83 ALA A O 1
ATOM 658 N N . ILE A 1 84 ? -13.718 -13.792 -2.241 1.00 90.94 84 ILE A N 1
ATOM 659 C CA . ILE A 1 84 ? -14.790 -13.298 -3.105 1.00 90.94 84 ILE A CA 1
ATOM 660 C C . ILE A 1 84 ? -14.474 -13.788 -4.523 1.00 90.94 84 ILE A C 1
ATOM 662 O O . ILE A 1 84 ? -13.421 -13.433 -5.058 1.00 90.94 84 ILE A O 1
ATOM 666 N N . PRO A 1 85 ? -15.319 -14.643 -5.124 1.00 87.31 85 PRO A N 1
ATOM 667 C CA . PRO A 1 85 ? -15.099 -15.100 -6.486 1.00 87.31 85 PRO A CA 1
ATOM 668 C C . PRO A 1 85 ? -15.241 -13.920 -7.450 1.00 87.31 85 PRO A C 1
ATOM 670 O O . PRO A 1 85 ? -16.240 -13.207 -7.428 1.00 87.31 85 PRO A O 1
ATOM 673 N N . LEU A 1 86 ? -14.242 -13.731 -8.307 1.00 82.69 86 LEU A N 1
ATOM 674 C CA . LEU A 1 86 ? -14.260 -12.730 -9.369 1.00 82.69 86 LEU A CA 1
ATOM 675 C C . LEU A 1 86 ? -14.372 -13.432 -10.724 1.00 82.69 86 LEU A C 1
ATOM 677 O O . LEU A 1 86 ? -13.850 -14.536 -10.900 1.00 82.69 86 LEU A O 1
ATOM 681 N N . ALA A 1 87 ? -15.049 -12.797 -11.681 1.00 79.12 87 ALA A N 1
ATOM 682 C CA . ALA A 1 87 ? -15.166 -13.323 -13.036 1.00 79.12 87 ALA A CA 1
ATOM 683 C C . ALA A 1 87 ? -13.776 -13.373 -13.707 1.00 79.12 87 ALA A C 1
ATOM 685 O O . ALA A 1 87 ? -13.090 -12.351 -13.759 1.00 79.12 87 ALA A O 1
ATOM 686 N N . PRO A 1 88 ? -13.322 -14.533 -14.219 1.00 70.81 88 PRO A N 1
ATOM 687 C CA . PRO A 1 88 ? -12.088 -14.601 -14.990 1.00 70.81 88 PRO A CA 1
ATOM 688 C C . PRO A 1 88 ? -12.192 -13.794 -16.298 1.00 70.81 88 PRO A C 1
ATOM 690 O O . PRO A 1 88 ? -13.272 -13.757 -16.890 1.00 70.81 88 PRO A O 1
ATOM 693 N N . PRO A 1 89 ? -11.079 -13.246 -16.818 1.00 58.59 89 PRO A N 1
ATOM 694 C CA . PRO A 1 89 ? -9.746 -13.196 -16.225 1.00 58.59 89 PRO A CA 1
ATOM 695 C C . PRO A 1 89 ? -9.584 -11.927 -15.376 1.00 58.59 89 PRO A C 1
ATOM 697 O O . PRO A 1 89 ? -9.239 -10.874 -15.898 1.00 58.59 89 PRO A O 1
ATOM 700 N N . ALA A 1 90 ? -9.815 -12.017 -14.065 1.00 64.50 90 ALA A N 1
ATOM 701 C CA . ALA A 1 90 ? -9.533 -10.912 -13.160 1.00 64.50 90 ALA A CA 1
ATOM 702 C C . ALA A 1 90 ? -8.115 -11.082 -12.590 1.00 64.50 90 ALA A C 1
ATOM 704 O O . ALA A 1 90 ? -7.892 -11.977 -11.771 1.00 64.50 90 ALA A O 1
ATOM 705 N N . PRO A 1 91 ? -7.153 -10.225 -12.955 1.00 74.88 91 PRO A N 1
ATOM 706 C CA . PRO A 1 91 ? -5.861 -10.105 -12.280 1.00 74.88 91 PRO A CA 1
ATOM 707 C C . PRO A 1 91 ? -6.038 -9.404 -10.923 1.00 74.88 91 PRO A C 1
ATOM 709 O O . PRO A 1 91 ? -5.249 -8.561 -10.530 1.00 74.88 91 PRO A O 1
ATOM 712 N N . ILE A 1 92 ? -7.118 -9.698 -10.210 1.00 81.31 92 ILE A N 1
ATOM 713 C CA . ILE A 1 92 ? -7.503 -9.064 -8.959 1.00 81.31 92 ILE A CA 1
ATOM 714 C C . ILE A 1 92 ? -7.738 -10.193 -7.966 1.00 81.31 92 ILE A C 1
ATOM 716 O O . ILE A 1 92 ? -8.341 -11.215 -8.289 1.00 81.31 92 ILE A O 1
ATOM 720 N N . ALA A 1 93 ? -7.254 -10.017 -6.746 1.00 83.94 93 ALA A N 1
ATOM 721 C CA . ALA A 1 93 ? -7.608 -10.865 -5.623 1.00 83.94 93 ALA A CA 1
ATOM 722 C C . ALA A 1 93 ? -8.517 -10.070 -4.688 1.00 83.94 93 ALA A C 1
ATOM 724 O O . ALA A 1 93 ? -8.118 -9.016 -4.198 1.00 83.94 93 ALA A O 1
ATOM 725 N N . ALA A 1 94 ? -9.720 -10.579 -4.425 1.00 87.44 94 ALA A N 1
ATOM 726 C CA . ALA A 1 94 ? -10.655 -9.978 -3.482 1.00 87.44 94 ALA A CA 1
ATOM 727 C C . ALA A 1 94 ? -11.044 -10.977 -2.388 1.00 87.44 94 ALA A C 1
ATOM 729 O O . ALA A 1 94 ? -11.308 -12.155 -2.648 1.00 87.44 94 ALA A O 1
ATOM 730 N N . TYR A 1 95 ? -11.071 -10.518 -1.142 1.00 90.69 95 TYR A N 1
ATOM 731 C CA . TYR A 1 95 ? -11.560 -11.301 -0.013 1.00 90.69 95 TYR A CA 1
ATOM 732 C C . TYR A 1 95 ? -12.102 -10.414 1.097 1.00 90.69 95 TYR A C 1
ATOM 734 O O . TYR A 1 95 ? -11.767 -9.238 1.229 1.00 90.69 95 TYR A O 1
ATOM 742 N N . GLN A 1 96 ? -12.948 -11.027 1.911 1.00 91.69 96 GLN A N 1
ATOM 743 C CA . GLN A 1 96 ? -13.631 -10.403 3.025 1.00 91.69 96 GLN A CA 1
ATOM 744 C C . GLN A 1 96 ? -13.176 -11.041 4.335 1.00 91.69 96 GLN A C 1
ATOM 746 O O . GLN A 1 96 ? -13.098 -12.268 4.458 1.00 91.69 96 GLN A O 1
ATOM 751 N N . TRP A 1 97 ? -12.936 -10.197 5.330 1.00 91.75 97 TRP A N 1
ATOM 752 C CA . TRP A 1 97 ? -12.837 -10.574 6.730 1.00 91.75 97 TRP A CA 1
ATOM 753 C C . TRP A 1 97 ? -14.079 -10.091 7.466 1.00 91.75 97 TRP A C 1
ATOM 755 O O . TRP A 1 97 ? -14.485 -8.940 7.333 1.00 91.75 97 TRP A O 1
ATOM 765 N N . SER A 1 98 ? -14.675 -10.967 8.265 1.00 88.12 98 SER A N 1
ATOM 766 C CA . SER A 1 98 ? -15.819 -10.635 9.112 1.00 88.12 98 SER A CA 1
ATOM 767 C C . SER A 1 98 ? -15.554 -11.094 10.537 1.00 88.12 98 SER A C 1
ATOM 769 O O . SER A 1 98 ? -15.130 -12.226 10.762 1.00 88.12 98 SER A O 1
ATOM 771 N N . TRP A 1 99 ? -15.780 -10.229 11.517 1.00 86.88 99 TRP A N 1
ATOM 772 C CA . TRP A 1 99 ? -15.603 -10.573 12.926 1.00 86.88 99 TRP A CA 1
ATOM 773 C C . TRP A 1 99 ? -16.948 -10.481 13.637 1.00 86.88 99 TRP A C 1
ATOM 775 O O . TRP A 1 99 ? -17.532 -9.392 13.671 1.00 86.88 99 TRP A O 1
ATOM 785 N N . PRO A 1 100 ? -17.482 -11.610 14.153 1.00 76.62 100 PRO A N 1
ATOM 786 C CA . PRO A 1 100 ? -18.713 -11.575 14.914 1.00 76.62 100 PRO A CA 1
ATOM 787 C C . PRO A 1 100 ? -18.486 -10.741 16.163 1.00 76.62 100 PRO A C 1
ATOM 789 O O . PRO A 1 100 ? -17.438 -10.795 16.808 1.00 76.62 100 PRO A O 1
ATOM 792 N N . GLN A 1 101 ? -19.491 -9.953 16.490 1.00 78.25 101 GLN A N 1
ATOM 793 C CA . GLN A 1 101 ? -19.445 -9.159 17.689 1.00 78.25 101 GLN A CA 1
ATOM 794 C C . GLN A 1 101 ? -19.606 -10.062 18.921 1.00 78.25 101 GLN A C 1
ATOM 796 O O . GLN A 1 101 ? -20.387 -11.010 18.894 1.00 78.25 101 GLN A O 1
ATOM 801 N N . SER A 1 102 ? -18.895 -9.755 20.008 1.00 63.94 102 SER A N 1
ATOM 802 C CA . SER A 1 102 ? -19.129 -10.388 21.305 1.00 63.94 102 SER A CA 1
ATOM 803 C C . SER A 1 102 ? -20.443 -9.870 21.908 1.00 63.94 102 SER A C 1
ATOM 805 O O . SER A 1 102 ? -20.479 -8.759 22.433 1.00 63.94 102 SER A O 1
ATOM 807 N N . ASP A 1 103 ? -21.510 -10.650 21.757 1.00 60.31 103 ASP A N 1
ATOM 808 C CA . ASP A 1 103 ? -22.715 -10.813 22.590 1.00 60.31 103 ASP A CA 1
ATOM 809 C C . ASP A 1 103 ? -23.445 -9.562 23.154 1.00 60.31 103 ASP A C 1
ATOM 811 O O . ASP A 1 103 ? -24.271 -9.693 24.054 1.00 60.31 103 ASP A O 1
ATOM 815 N N . GLY A 1 104 ? -23.195 -8.348 22.638 1.00 62.94 104 GLY A N 1
ATOM 816 C CA . GLY A 1 104 ? -23.582 -7.093 23.309 1.00 62.94 104 GLY A CA 1
ATOM 817 C C . GLY A 1 104 ? -24.248 -5.989 22.474 1.00 62.94 104 GLY A C 1
ATOM 818 O O . GLY A 1 104 ? -24.343 -4.869 22.966 1.00 62.94 104 GLY A O 1
ATOM 819 N N . GLY A 1 105 ? -24.698 -6.244 21.239 1.00 66.31 105 GLY A N 1
ATOM 820 C CA . GLY A 1 105 ? -25.564 -5.305 20.492 1.00 66.31 105 GLY A CA 1
ATOM 821 C C . GLY A 1 105 ? -24.872 -4.101 19.827 1.00 66.31 105 GLY A C 1
ATOM 822 O O . GLY A 1 105 ? -25.432 -3.017 19.740 1.00 66.31 105 GLY A O 1
ATOM 823 N N . GLY A 1 106 ? -23.647 -4.277 19.361 1.00 66.00 106 GLY A N 1
ATOM 824 C CA . GLY A 1 106 ? -22.846 -3.321 18.594 1.00 66.00 106 GLY A CA 1
ATOM 825 C C . GLY A 1 106 ? -22.584 -3.810 17.166 1.00 66.00 106 GLY A C 1
ATOM 826 O O . GLY A 1 106 ? -22.842 -4.957 16.810 1.00 66.00 106 GLY A O 1
ATOM 827 N N . ALA A 1 107 ? -22.095 -2.914 16.314 1.00 66.75 107 ALA A N 1
ATOM 828 C CA . ALA A 1 107 ? -21.929 -3.205 14.895 1.00 66.75 107 ALA A CA 1
ATOM 829 C C . ALA A 1 107 ? -20.893 -4.319 14.636 1.00 66.75 107 ALA A C 1
ATOM 831 O O . ALA A 1 107 ? -19.840 -4.381 15.275 1.00 66.75 107 ALA A O 1
ATOM 832 N N . ARG A 1 108 ? -21.195 -5.190 13.667 1.00 81.38 108 ARG A N 1
ATOM 833 C CA . ARG A 1 108 ? -20.269 -6.182 13.103 1.00 81.38 108 ARG A CA 1
ATOM 834 C C . ARG A 1 108 ? -19.145 -5.456 12.359 1.00 81.38 108 ARG A C 1
ATOM 836 O O . ARG A 1 108 ? -19.423 -4.545 11.586 1.00 81.38 108 ARG A O 1
ATOM 843 N N . SER A 1 109 ? -17.895 -5.870 12.565 1.00 83.81 109 SER A N 1
ATOM 844 C CA . SER A 1 109 ? -16.766 -5.353 11.782 1.00 83.81 109 SER A CA 1
ATOM 845 C C . SER A 1 109 ? -16.563 -6.199 10.532 1.00 83.81 109 SER A C 1
ATOM 847 O O . SER A 1 109 ? -16.407 -7.423 10.620 1.00 83.81 109 SER A O 1
ATOM 849 N N . GLU A 1 110 ? -16.526 -5.541 9.380 1.00 87.69 110 GLU A N 1
ATOM 850 C CA . GLU A 1 110 ? -16.257 -6.156 8.085 1.00 87.69 110 GLU A CA 1
ATOM 851 C C . GLU A 1 110 ? -15.161 -5.385 7.360 1.00 87.69 110 GLU A C 1
ATOM 853 O O . GLU A 1 110 ? -15.185 -4.159 7.297 1.00 87.69 110 GLU A O 1
ATOM 858 N N . HIS A 1 111 ? -14.170 -6.111 6.851 1.00 89.44 111 HIS A N 1
ATOM 859 C CA . HIS A 1 111 ? -13.056 -5.536 6.109 1.00 89.44 111 HIS A CA 1
ATOM 860 C C . HIS A 1 111 ? -12.990 -6.223 4.750 1.00 89.44 111 HIS A C 1
ATOM 862 O O . HIS A 1 111 ? -13.012 -7.455 4.664 1.00 89.44 111 HIS A O 1
ATOM 868 N N . PHE A 1 112 ? -12.893 -5.423 3.695 1.00 88.44 112 PHE A N 1
ATOM 869 C CA . PHE A 1 112 ? -12.704 -5.904 2.335 1.00 88.44 112 PHE A CA 1
ATOM 870 C C . PHE A 1 112 ? -11.283 -5.591 1.899 1.00 88.44 112 PHE A C 1
ATOM 872 O O . PHE A 1 112 ? -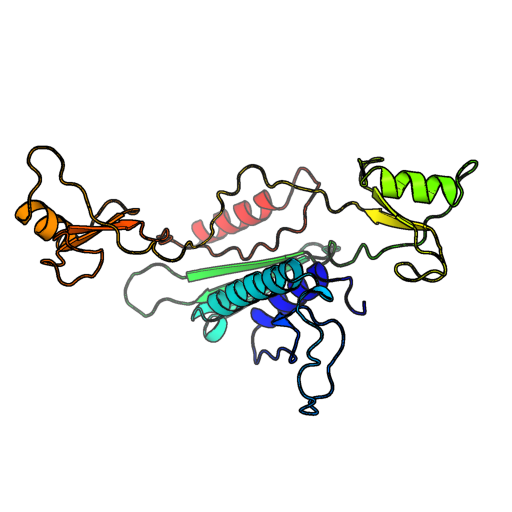10.804 -4.463 2.028 1.00 88.44 112 PHE A O 1
ATOM 879 N N . VAL A 1 113 ? -10.610 -6.607 1.379 1.00 90.75 113 VAL A N 1
ATOM 880 C CA . VAL A 1 113 ? -9.279 -6.469 0.807 1.00 90.75 113 VAL A CA 1
ATOM 881 C C . VAL A 1 113 ? -9.394 -6.762 -0.671 1.00 90.75 113 VAL A C 1
ATOM 883 O O . VAL A 1 113 ? -9.787 -7.866 -1.055 1.00 90.75 113 VAL A O 1
ATOM 886 N N . VAL A 1 114 ? -9.047 -5.772 -1.487 1.00 87.94 114 VAL A N 1
ATOM 887 C CA . VAL A 1 114 ? -8.974 -5.906 -2.938 1.00 87.94 114 VAL A CA 1
ATOM 888 C C . VAL A 1 114 ? -7.558 -5.550 -3.356 1.00 87.94 114 VAL A C 1
ATOM 890 O O . VAL A 1 114 ? -7.051 -4.477 -3.045 1.00 87.94 114 VAL A O 1
ATOM 893 N N . VAL A 1 115 ? -6.897 -6.480 -4.034 1.00 87.38 115 VAL A N 1
ATOM 894 C CA . VAL A 1 115 ? -5.540 -6.293 -4.539 1.00 87.38 115 VAL A CA 1
ATOM 895 C C . VAL A 1 115 ? -5.565 -6.468 -6.043 1.00 87.38 115 VAL A C 1
ATOM 897 O O . VAL A 1 115 ? -5.760 -7.580 -6.534 1.00 87.38 115 VAL A O 1
ATOM 900 N N . ASN A 1 116 ? -5.344 -5.373 -6.765 1.00 83.44 116 ASN A N 1
ATOM 901 C CA . ASN A 1 116 ? -5.099 -5.420 -8.197 1.00 83.44 116 ASN A CA 1
ATOM 902 C C . ASN A 1 116 ? -3.666 -5.911 -8.447 1.00 83.44 116 ASN A C 1
ATOM 904 O O . ASN A 1 116 ? -2.689 -5.256 -8.084 1.00 83.44 116 ASN A O 1
ATOM 908 N N . LEU A 1 117 ? -3.553 -7.097 -9.033 1.00 78.00 117 LEU A N 1
ATOM 909 C CA . LEU A 1 117 ? -2.302 -7.715 -9.439 1.00 78.00 117 LEU A CA 1
ATOM 910 C C . LEU A 1 117 ? -1.919 -7.365 -10.877 1.00 78.00 117 LEU A C 1
ATOM 912 O O . LEU A 1 117 ? -0.773 -7.616 -11.203 1.00 78.00 117 LEU A O 1
ATOM 916 N N . ASP A 1 118 ? -2.780 -6.775 -11.715 1.00 70.44 118 ASP A N 1
ATOM 917 C CA . ASP A 1 118 ? -2.452 -6.462 -13.124 1.00 70.44 118 ASP A CA 1
ATOM 918 C C . ASP A 1 118 ? -1.490 -5.289 -13.247 1.00 70.44 118 ASP A C 1
ATOM 920 O O . ASP A 1 118 ? -0.506 -5.308 -13.980 1.00 70.44 118 ASP A O 1
ATOM 924 N N . GLN A 1 119 ? -1.731 -4.265 -12.433 1.00 58.16 119 GLN A N 1
ATOM 925 C CA . GLN A 1 119 ? -0.868 -3.091 -12.363 1.00 58.16 119 GLN A CA 1
ATOM 926 C C . GLN A 1 119 ? 0.511 -3.413 -11.768 1.00 58.16 119 GLN A C 1
ATOM 928 O O . GLN A 1 119 ? 1.455 -2.632 -11.878 1.00 58.16 119 GLN A O 1
ATOM 933 N N . ALA A 1 120 ? 0.643 -4.587 -11.148 1.00 52.62 120 ALA A N 1
ATOM 934 C CA . ALA A 1 120 ? 1.918 -5.127 -10.718 1.00 52.62 120 ALA A CA 1
ATOM 935 C C . ALA A 1 120 ? 2.711 -5.789 -11.869 1.00 52.62 120 ALA A C 1
ATOM 937 O O . ALA A 1 120 ? 3.878 -6.136 -11.659 1.00 52.62 120 ALA A O 1
ATOM 938 N N . VAL A 1 121 ? 2.121 -5.972 -13.063 1.00 50.69 121 VAL A N 1
ATOM 939 C CA . VAL A 1 121 ? 2.680 -6.817 -14.139 1.00 50.69 121 VAL A CA 1
ATOM 940 C C . VAL A 1 121 ? 2.915 -6.152 -15.487 1.00 50.69 121 VAL A C 1
ATOM 942 O O . VAL A 1 121 ? 3.550 -6.800 -16.321 1.00 50.69 121 VAL A O 1
ATOM 945 N N . ASP A 1 122 ? 2.602 -4.872 -15.689 1.00 62.91 122 ASP A N 1
ATOM 946 C CA . ASP A 1 122 ? 3.191 -4.135 -16.817 1.00 62.91 122 ASP A CA 1
ATOM 947 C C . ASP A 1 122 ? 4.647 -3.773 -16.486 1.00 62.91 122 ASP A C 1
ATOM 949 O O . ASP A 1 122 ? 5.079 -2.620 -16.381 1.00 62.91 122 ASP A O 1
ATOM 953 N N . GLY A 1 123 ? 5.442 -4.825 -16.281 1.00 71.62 123 GLY A N 1
ATOM 954 C CA . GLY A 1 123 ? 6.880 -4.753 -16.344 1.00 71.62 123 GLY A CA 1
ATOM 955 C C . GLY A 1 123 ? 7.281 -4.079 -17.649 1.00 71.62 123 GLY A C 1
ATOM 956 O O . GLY A 1 123 ? 6.580 -4.123 -18.658 1.00 71.62 123 GLY A O 1
ATOM 957 N N . TRP A 1 124 ? 8.433 -3.429 -17.623 1.00 85.19 124 TRP A N 1
ATOM 958 C CA . TRP A 1 124 ? 8.993 -2.843 -18.825 1.00 85.19 124 TRP A CA 1
ATOM 959 C C . TRP A 1 124 ? 9.129 -3.928 -19.902 1.00 85.19 124 TRP A C 1
ATOM 961 O O . TRP A 1 124 ? 9.848 -4.908 -19.713 1.00 85.19 124 TRP A O 1
ATOM 971 N N . VAL A 1 125 ? 8.454 -3.747 -21.034 1.00 89.62 125 VAL A N 1
ATOM 972 C CA . VAL A 1 125 ? 8.582 -4.600 -22.218 1.00 89.62 125 VAL A CA 1
ATOM 973 C C . VAL A 1 125 ? 9.438 -3.902 -23.262 1.00 89.62 125 VAL A C 1
ATOM 975 O O . VAL A 1 125 ? 9.504 -2.672 -23.324 1.00 89.62 125 VAL A O 1
ATOM 978 N N . LYS A 1 126 ? 10.140 -4.689 -24.077 1.00 94.06 126 LYS A N 1
ATOM 979 C CA . LYS A 1 126 ? 10.960 -4.152 -25.161 1.00 94.06 126 LYS A CA 1
ATOM 980 C C . LYS A 1 126 ? 10.055 -3.415 -26.145 1.00 94.06 126 LYS A C 1
ATOM 982 O O . LYS A 1 126 ? 9.050 -3.955 -26.602 1.00 94.06 126 LYS A O 1
ATOM 987 N N . HIS A 1 127 ? 10.391 -2.166 -26.445 1.00 93.69 127 HIS A N 1
ATOM 988 C CA . HIS A 1 127 ? 9.714 -1.422 -27.497 1.00 93.69 127 HIS A CA 1
ATOM 989 C C . HIS A 1 127 ? 10.236 -1.880 -28.856 1.00 93.69 127 HIS A C 1
ATOM 991 O O . HIS A 1 127 ? 11.441 -1.874 -29.103 1.00 93.69 127 HIS A O 1
ATOM 997 N N . GLU A 1 128 ? 9.320 -2.262 -29.738 1.00 95.50 128 GLU A N 1
ATOM 998 C CA . GLU A 1 128 ? 9.633 -2.551 -31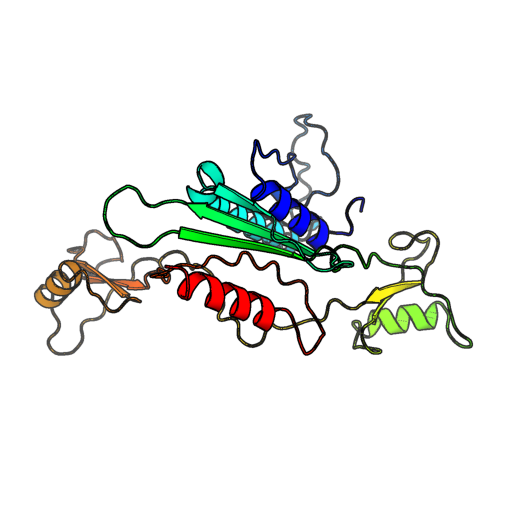.132 1.00 95.50 128 GLU A CA 1
ATOM 999 C C . GLU A 1 128 ? 9.577 -1.254 -31.938 1.00 95.50 128 GLU A C 1
ATOM 1001 O O . GLU A 1 128 ? 8.520 -0.629 -32.072 1.00 95.50 128 GLU A O 1
ATOM 1006 N N . TYR A 1 129 ? 10.731 -0.833 -32.458 1.00 94.31 129 TYR A N 1
ATOM 1007 C CA . TYR A 1 129 ? 10.823 0.362 -33.285 1.00 94.31 129 TYR A CA 1
ATOM 1008 C C . TYR A 1 129 ? 10.006 0.204 -34.568 1.00 94.31 129 TYR A C 1
ATOM 1010 O O . TYR A 1 129 ? 10.204 -0.722 -35.352 1.00 94.31 129 TYR A O 1
ATOM 1018 N N . SER A 1 130 ? 9.100 1.150 -34.794 1.00 95.00 130 SER A N 1
ATOM 1019 C CA . SER A 1 130 ? 8.437 1.333 -36.085 1.00 95.00 130 SER A CA 1
ATOM 1020 C C . SER A 1 130 ? 9.314 2.154 -37.036 1.00 95.00 130 SER A C 1
ATOM 1022 O O . SER A 1 130 ? 10.305 2.756 -36.621 1.00 95.00 130 SER A O 1
ATOM 1024 N N . ALA A 1 131 ? 8.944 2.221 -38.318 1.00 96.69 131 ALA A N 1
ATOM 1025 C CA . ALA A 1 131 ? 9.659 3.036 -39.301 1.00 96.69 131 ALA A CA 1
ATOM 1026 C C . ALA A 1 131 ? 9.842 4.490 -38.814 1.00 96.69 131 ALA A C 1
ATOM 1028 O O . ALA A 1 131 ? 8.876 5.153 -38.433 1.00 96.69 131 ALA A O 1
ATOM 1029 N N . GLY A 1 132 ? 11.089 4.973 -38.821 1.00 95.38 132 GLY A N 1
ATOM 1030 C CA . GLY A 1 132 ? 11.449 6.312 -38.338 1.00 95.38 132 GLY A CA 1
ATOM 1031 C C . GLY A 1 132 ? 11.627 6.433 -36.819 1.00 95.38 132 GLY A C 1
ATOM 1032 O O . GLY A 1 132 ? 11.839 7.539 -36.331 1.00 95.38 132 GLY A O 1
ATOM 1033 N N . GLN A 1 133 ? 11.541 5.332 -36.071 1.00 96.12 133 GLN A N 1
ATOM 1034 C CA . GLN A 1 133 ? 11.882 5.291 -34.652 1.00 96.12 133 GLN A CA 1
ATOM 1035 C C . GLN A 1 133 ? 13.253 4.640 -34.458 1.00 96.12 133 GLN A C 1
ATOM 1037 O O . GLN A 1 133 ? 13.575 3.638 -35.092 1.00 96.12 133 GLN A O 1
ATOM 1042 N N . ASP A 1 134 ? 14.046 5.215 -33.565 1.00 96.19 134 ASP A N 1
ATOM 1043 C CA . ASP A 1 134 ? 15.383 4.762 -33.200 1.00 96.19 134 ASP A CA 1
ATOM 1044 C C . ASP A 1 134 ? 15.691 5.109 -31.728 1.00 96.19 134 ASP A C 1
ATOM 1046 O O . ASP A 1 134 ? 14.834 5.570 -30.965 1.00 96.19 134 ASP A O 1
ATOM 1050 N N . ASP A 1 135 ? 16.938 4.912 -31.310 1.00 95.12 135 ASP A N 1
ATOM 1051 C CA . ASP A 1 135 ? 17.377 5.230 -29.949 1.00 95.12 135 ASP A CA 1
ATOM 1052 C C . ASP A 1 135 ? 17.267 6.723 -29.617 1.00 95.12 135 ASP A C 1
ATOM 1054 O O . ASP A 1 135 ? 16.978 7.087 -28.473 1.00 95.12 135 ASP A O 1
ATOM 1058 N N . ALA A 1 136 ? 17.443 7.606 -30.607 1.00 95.56 136 ALA A N 1
ATOM 1059 C CA . ALA A 1 136 ? 17.258 9.040 -30.419 1.00 95.56 136 ALA A CA 1
ATOM 1060 C C . ALA A 1 136 ? 15.779 9.374 -30.175 1.00 95.56 136 ALA A C 1
ATOM 1062 O O . ALA A 1 136 ? 15.471 10.172 -29.284 1.00 95.56 136 ALA A O 1
ATOM 1063 N N . TRP A 1 137 ? 14.864 8.712 -30.888 1.00 95.00 137 TRP A N 1
ATOM 1064 C CA . TRP A 1 137 ? 13.429 8.777 -30.636 1.00 95.00 137 TRP A CA 1
ATOM 1065 C C . TRP A 1 137 ? 13.100 8.316 -29.214 1.00 95.00 137 TRP A C 1
ATOM 1067 O O . TRP A 1 137 ? 12.406 9.037 -28.497 1.00 95.00 137 TRP A O 1
ATOM 1077 N N . CYS A 1 138 ? 13.644 7.183 -28.759 1.00 94.38 138 CYS A N 1
ATOM 1078 C CA . CYS A 1 138 ? 13.358 6.675 -27.415 1.00 94.38 138 CYS A CA 1
ATOM 1079 C C . CYS A 1 138 ? 13.861 7.625 -26.317 1.00 94.38 138 CYS A C 1
ATOM 1081 O O . CYS A 1 138 ? 13.107 7.977 -25.407 1.00 94.38 138 CYS A O 1
ATOM 1083 N N . LYS A 1 139 ? 15.096 8.136 -26.449 1.00 94.19 139 LYS A N 1
ATOM 1084 C CA . LYS A 1 139 ? 15.660 9.165 -25.553 1.00 94.19 139 LYS A CA 1
ATOM 1085 C C . LYS A 1 139 ? 14.806 10.437 -25.538 1.00 94.19 139 LYS A C 1
ATOM 1087 O O . LYS A 1 139 ? 14.627 11.051 -24.486 1.00 94.19 139 LYS A O 1
ATOM 1092 N N . ALA A 1 140 ? 14.280 10.853 -26.692 1.00 93.06 140 ALA A N 1
ATOM 1093 C CA . ALA A 1 140 ? 13.390 12.007 -26.783 1.00 93.06 140 ALA A CA 1
ATOM 1094 C C . ALA A 1 140 ? 12.044 11.753 -26.081 1.00 93.06 140 ALA A C 1
ATOM 1096 O O . ALA A 1 140 ? 11.537 12.652 -25.407 1.00 93.06 140 ALA A O 1
ATOM 1097 N N . LYS A 1 141 ? 11.492 10.534 -26.177 1.00 91.62 141 LYS A N 1
ATOM 1098 C CA . LYS A 1 141 ? 10.267 10.140 -25.462 1.00 91.62 141 LYS A CA 1
ATOM 1099 C C . LYS A 1 141 ? 10.453 10.124 -23.953 1.00 91.62 141 LYS A C 1
ATOM 1101 O O . LYS A 1 141 ? 9.650 10.741 -23.257 1.00 91.62 141 LYS A O 1
ATOM 1106 N N . GLU A 1 142 ? 11.527 9.527 -23.451 1.00 90.56 142 GLU A N 1
ATOM 1107 C CA . GLU A 1 142 ? 11.837 9.543 -22.017 1.00 90.56 142 GLU A CA 1
ATOM 1108 C C . GLU A 1 142 ? 11.964 10.984 -21.485 1.00 90.56 142 GLU A C 1
ATOM 1110 O O . GLU A 1 142 ? 11.310 11.354 -20.510 1.00 90.56 142 GLU A O 1
ATOM 1115 N N . LYS A 1 143 ? 12.720 11.849 -22.181 1.00 86.81 143 LYS A N 1
ATOM 1116 C CA . LYS A 1 143 ? 12.908 13.265 -21.798 1.00 86.81 143 LYS A CA 1
ATOM 1117 C C . LYS A 1 143 ? 11.632 14.096 -21.808 1.00 86.81 143 LYS A C 1
ATOM 1119 O O . LYS A 1 143 ? 11.560 15.091 -21.094 1.00 86.81 143 LYS A O 1
ATOM 1124 N N . SER A 1 144 ? 10.626 13.705 -22.589 1.00 81.25 144 SER A N 1
ATOM 1125 C CA . SER A 1 144 ? 9.320 14.370 -22.573 1.00 81.25 144 SER A CA 1
ATOM 1126 C C . SER A 1 144 ? 8.523 14.114 -21.282 1.00 81.25 144 SER A C 1
ATOM 1128 O O . SER A 1 144 ? 7.378 14.546 -21.174 1.00 81.25 144 SER A O 1
ATOM 1130 N N . GLY A 1 145 ? 9.130 13.448 -20.290 1.00 65.12 145 GLY A N 1
ATOM 1131 C CA . GLY A 1 145 ? 8.549 13.185 -18.975 1.00 65.12 145 GLY A CA 1
ATOM 1132 C C . GLY A 1 145 ? 7.421 12.168 -19.040 1.00 65.12 145 GLY A C 1
ATOM 1133 O O . GLY A 1 145 ? 6.510 12.228 -18.225 1.00 65.12 145 GLY A O 1
ATOM 1134 N N . GLY A 1 146 ? 7.424 11.321 -20.075 1.00 55.97 146 GLY A N 1
ATOM 1135 C CA . GLY A 1 146 ? 6.279 10.478 -20.384 1.00 55.97 146 GLY A CA 1
ATOM 1136 C C . GLY A 1 146 ? 4.995 11.284 -20.582 1.00 55.97 146 GLY A C 1
ATOM 1137 O O . GLY A 1 146 ? 3.933 10.748 -20.288 1.00 55.97 146 GLY A O 1
ATOM 1138 N N . LYS A 1 147 ? 5.055 12.556 -21.040 1.00 49.31 147 LYS A N 1
ATOM 1139 C CA . LYS A 1 147 ? 3.854 13.296 -21.463 1.00 49.31 147 LYS A CA 1
ATOM 1140 C C . LYS A 1 147 ? 3.188 12.501 -22.581 1.00 49.31 147 LYS A C 1
ATOM 1142 O O . LYS A 1 147 ? 3.594 12.561 -23.741 1.00 49.31 147 LYS A O 1
ATOM 1147 N N . GLN A 1 148 ? 2.230 11.711 -22.118 1.00 53.62 148 GLN A N 1
ATOM 1148 C CA . GLN A 1 148 ? 1.400 10.713 -22.759 1.00 53.62 148 GLN A CA 1
ATOM 1149 C C . GLN A 1 148 ? 1.432 10.783 -24.282 1.00 53.62 148 GLN A C 1
ATOM 1151 O O . GLN A 1 148 ? 0.783 11.617 -24.911 1.00 53.62 148 GLN A O 1
ATOM 1156 N N . TRP A 1 149 ? 2.169 9.856 -24.890 1.00 54.97 149 TRP A N 1
ATOM 1157 C CA . TRP A 1 149 ? 1.782 9.368 -26.209 1.00 54.97 149 TRP A CA 1
ATOM 1158 C C . TRP A 1 149 ? 0.741 8.279 -25.970 1.00 54.97 149 TRP A C 1
ATOM 1160 O O . TRP A 1 149 ? 1.053 7.093 -26.013 1.00 54.97 149 TRP A O 1
ATOM 1170 N N . GLY A 1 150 ? -0.463 8.730 -25.607 1.00 72.44 150 GLY A N 1
ATOM 1171 C CA . GLY A 1 150 ? -1.485 7.882 -25.004 1.00 72.44 150 GLY A CA 1
ATOM 1172 C C . GLY A 1 150 ? -1.051 7.350 -23.638 1.00 72.44 150 GLY A C 1
ATOM 1173 O O . GLY A 1 150 ? -0.319 7.988 -22.890 1.00 72.44 150 GLY A O 1
ATOM 1174 N N . ASP A 1 151 ? -1.473 6.140 -23.355 1.00 76.12 151 ASP A N 1
ATOM 1175 C CA . ASP A 1 151 ? -1.373 5.384 -22.114 1.00 76.12 151 ASP A CA 1
ATOM 1176 C C . ASP A 1 151 ? -0.003 4.709 -21.906 1.00 76.12 151 ASP A C 1
ATOM 1178 O O . ASP A 1 151 ? 0.108 3.811 -21.087 1.00 76.12 151 ASP A O 1
ATOM 1182 N N . MET A 1 152 ? 1.069 5.134 -22.597 1.00 84.94 152 MET A N 1
ATOM 1183 C CA . MET A 1 152 ? 2.399 4.499 -22.532 1.00 84.94 152 MET A CA 1
ATOM 1184 C C . MET A 1 152 ? 3.507 5.432 -22.027 1.00 84.94 152 MET A C 1
ATOM 1186 O O . MET A 1 152 ? 3.624 6.583 -22.457 1.00 84.94 152 MET A O 1
ATOM 1190 N N . GLU A 1 153 ? 4.403 4.894 -21.200 1.00 87.31 153 GLU A N 1
ATOM 1191 C CA . GLU A 1 153 ? 5.673 5.524 -20.838 1.00 87.31 153 GLU A CA 1
ATOM 1192 C C . GLU A 1 153 ? 6.870 4.775 -21.434 1.00 87.31 153 GLU A C 1
ATOM 1194 O O . GLU A 1 153 ? 6.831 3.560 -21.643 1.00 87.31 153 GLU A O 1
ATOM 1199 N N . PHE A 1 154 ? 7.944 5.518 -21.715 1.00 91.12 154 PHE A N 1
ATOM 1200 C CA . PHE A 1 154 ? 9.153 5.015 -22.364 1.00 91.12 154 PHE A CA 1
ATOM 1201 C C . PHE A 1 154 ? 10.384 5.321 -21.521 1.00 91.12 154 PHE A C 1
ATOM 1203 O O . PHE A 1 154 ? 10.489 6.397 -20.932 1.00 91.12 154 PHE A O 1
ATOM 1210 N N . LYS A 1 155 ? 11.337 4.391 -21.512 1.00 91.69 155 LYS A N 1
ATOM 1211 C CA . LYS A 1 155 ? 12.610 4.537 -20.814 1.00 91.69 155 LYS A CA 1
ATOM 1212 C C . LYS A 1 155 ? 13.738 3.946 -21.635 1.00 91.69 155 LYS A C 1
ATOM 1214 O O . LYS A 1 155 ? 13.650 2.798 -22.075 1.00 91.69 155 LYS A O 1
ATOM 1219 N N . PHE A 1 156 ? 14.793 4.728 -21.822 1.00 93.69 156 PHE A N 1
ATOM 1220 C CA . PHE A 1 156 ? 15.973 4.301 -22.544 1.00 93.69 156 PHE A CA 1
ATOM 1221 C C . PHE A 1 156 ? 17.057 3.831 -21.565 1.00 93.69 156 PHE A C 1
ATOM 1223 O O . PHE A 1 156 ? 17.426 4.541 -20.631 1.00 93.69 156 PHE A O 1
ATOM 1230 N N . VAL A 1 157 ? 17.579 2.620 -21.762 1.00 90.06 157 VAL A N 1
ATOM 1231 C CA . VAL A 1 157 ? 18.617 2.018 -20.913 1.00 90.06 157 VAL A CA 1
ATOM 1232 C C . VAL A 1 157 ? 19.730 1.454 -21.794 1.00 90.06 157 VAL A C 1
ATOM 1234 O O . VAL A 1 157 ? 19.558 0.425 -22.448 1.00 90.06 157 VAL A O 1
ATOM 1237 N N . GLU A 1 158 ? 20.888 2.121 -21.805 1.00 89.69 158 GLU A N 1
ATOM 1238 C CA . GLU A 1 158 ? 22.059 1.653 -22.561 1.00 89.69 158 GLU A CA 1
ATOM 1239 C C . GLU A 1 158 ? 22.527 0.289 -22.043 1.00 89.69 158 GLU A C 1
ATOM 1241 O O . GLU A 1 158 ? 22.763 0.115 -20.848 1.00 89.69 158 GLU A O 1
ATOM 1246 N N . GLY A 1 159 ? 22.663 -0.682 -22.952 1.00 82.06 159 GLY A N 1
ATOM 1247 C CA . GLY A 1 159 ? 23.097 -2.041 -22.615 1.00 82.06 159 GLY A CA 1
ATOM 1248 C C . GLY A 1 159 ? 21.983 -2.986 -22.150 1.00 82.06 159 GLY A C 1
ATOM 1249 O O . GLY A 1 159 ? 22.284 -4.098 -21.718 1.00 82.06 159 GLY A O 1
ATOM 1250 N N . GLY A 1 160 ? 20.714 -2.582 -22.261 1.00 70.62 160 GLY A N 1
ATOM 1251 C CA . GLY A 1 160 ? 19.577 -3.375 -21.794 1.00 70.62 160 GLY A CA 1
ATOM 1252 C C . GLY A 1 160 ? 19.404 -3.322 -20.273 1.00 70.62 160 GLY A C 1
ATOM 1253 O O . GLY A 1 160 ? 20.148 -2.658 -19.553 1.00 70.62 160 GLY A O 1
ATOM 1254 N N . GLY A 1 161 ? 18.379 -3.995 -19.752 1.00 79.00 161 GLY A N 1
ATOM 1255 C CA . GLY A 1 161 ? 18.169 -4.076 -18.308 1.00 79.00 161 GLY A CA 1
ATOM 1256 C C . GLY A 1 161 ? 16.727 -4.346 -17.916 1.00 79.00 161 GLY A C 1
ATOM 1257 O O . GLY A 1 161 ? 16.358 -5.481 -17.629 1.00 79.00 161 GLY A O 1
ATOM 1258 N N . ILE A 1 162 ? 15.916 -3.290 -17.848 1.00 80.50 162 ILE A N 1
ATOM 1259 C CA . ILE A 1 162 ? 14.570 -3.366 -17.258 1.00 80.50 162 ILE A CA 1
ATOM 1260 C C . ILE A 1 162 ? 13.564 -4.131 -18.129 1.00 80.50 162 ILE A C 1
ATOM 1262 O O . ILE A 1 162 ? 12.612 -4.665 -17.573 1.00 80.50 162 ILE A O 1
ATOM 1266 N N . CYS A 1 163 ? 13.809 -4.237 -19.442 1.00 87.81 163 CYS A N 1
ATOM 1267 C CA . CYS A 1 163 ? 12.972 -4.964 -20.401 1.00 87.81 163 CYS A CA 1
ATOM 1268 C C . CYS A 1 163 ? 13.726 -6.036 -21.214 1.00 87.81 163 CYS A C 1
ATOM 1270 O O . CYS A 1 163 ? 13.400 -6.296 -22.372 1.00 87.81 163 CYS A O 1
ATOM 1272 N N . GLY A 1 164 ? 14.758 -6.650 -20.628 1.00 86.12 164 GLY A N 1
ATOM 1273 C CA . GLY A 1 164 ? 15.608 -7.624 -21.321 1.00 86.12 164 GLY A CA 1
ATOM 1274 C C . GLY A 1 164 ? 16.785 -6.968 -22.047 1.00 86.12 164 GLY A C 1
ATOM 1275 O O . GLY A 1 164 ? 17.435 -6.084 -21.491 1.00 86.12 164 GLY A O 1
ATOM 1276 N N . ASP A 1 165 ? 17.082 -7.419 -23.266 1.00 89.44 165 ASP A N 1
ATOM 1277 C CA . ASP A 1 165 ? 18.229 -6.977 -24.079 1.00 89.44 165 ASP A CA 1
ATOM 1278 C C . ASP A 1 165 ? 17.971 -5.687 -24.887 1.00 89.44 165 ASP A C 1
ATOM 1280 O O . ASP A 1 165 ? 18.875 -5.151 -25.526 1.00 89.44 165 ASP A O 1
ATOM 1284 N N . GLY A 1 166 ? 16.733 -5.186 -24.876 1.00 88.25 166 GLY A N 1
ATOM 1285 C CA . GLY A 1 166 ? 16.336 -3.977 -25.587 1.00 88.25 166 GLY A CA 1
ATOM 1286 C C . GLY A 1 166 ? 16.790 -2.697 -24.894 1.00 88.25 166 GLY A C 1
ATOM 1287 O O . GLY A 1 166 ? 16.737 -2.593 -23.671 1.00 88.25 166 GLY A O 1
ATOM 1288 N N . TRP A 1 167 ? 17.200 -1.706 -25.686 1.00 94.31 167 TRP A N 1
ATOM 1289 C CA . TRP A 1 167 ? 17.609 -0.395 -25.169 1.00 94.31 167 TRP A CA 1
ATOM 1290 C C . TRP A 1 167 ? 16.429 0.547 -24.946 1.00 94.31 167 TRP A C 1
ATOM 1292 O O . TRP A 1 167 ? 16.491 1.402 -24.070 1.00 94.31 167 TRP A O 1
ATOM 1302 N N . CYS A 1 168 ? 15.342 0.377 -25.701 1.00 94.25 168 CYS A N 1
ATOM 1303 C CA . CYS A 1 168 ? 14.105 1.110 -25.487 1.00 94.25 168 CYS A CA 1
ATOM 1304 C C . CYS A 1 168 ? 13.069 0.211 -24.837 1.00 94.25 168 CYS A C 1
ATOM 1306 O O . CYS A 1 168 ? 12.668 -0.813 -25.395 1.00 94.25 168 CYS A O 1
ATOM 1308 N N . CYS A 1 169 ? 12.623 0.618 -23.661 1.00 92.75 169 CYS A N 1
ATOM 1309 C CA . CYS A 1 169 ? 11.596 -0.066 -22.916 1.00 92.75 169 CYS A CA 1
ATOM 1310 C C . CYS A 1 169 ? 10.326 0.776 -22.914 1.00 92.75 169 CYS A C 1
ATOM 1312 O O . CYS A 1 169 ? 10.391 2.002 -22.819 1.00 92.75 169 CYS A O 1
ATOM 1314 N N . LYS A 1 170 ? 9.176 0.113 -22.981 1.00 91.38 170 LYS A N 1
ATOM 1315 C CA . LYS A 1 170 ? 7.867 0.729 -22.799 1.00 91.38 170 LYS A CA 1
ATOM 1316 C C . LYS A 1 170 ? 7.048 -0.051 -21.784 1.00 91.38 170 LYS A C 1
ATOM 1318 O O . LYS A 1 170 ? 7.280 -1.238 -21.583 1.00 91.38 170 LYS A O 1
ATOM 1323 N N . ARG A 1 171 ? 6.079 0.603 -21.176 1.00 86.00 171 ARG A N 1
ATOM 1324 C CA . ARG A 1 171 ? 4.988 -0.024 -20.422 1.00 86.00 171 ARG A CA 1
ATOM 1325 C C . ARG A 1 171 ? 3.800 0.921 -20.434 1.00 86.00 171 ARG A C 1
ATOM 1327 O O . ARG A 1 171 ? 3.971 2.072 -20.853 1.00 86.00 171 ARG A O 1
ATOM 1334 N N . ARG A 1 172 ? 2.631 0.469 -19.984 1.00 80.62 172 ARG A N 1
ATOM 1335 C CA . ARG A 1 172 ? 1.558 1.421 -19.734 1.00 80.62 172 ARG A CA 1
ATOM 1336 C C . ARG A 1 172 ? 2.028 2.417 -18.686 1.00 80.62 172 ARG A C 1
ATOM 1338 O O . ARG A 1 172 ? 2.598 2.029 -17.665 1.00 80.62 172 ARG A O 1
ATOM 1345 N N . ALA A 1 173 ? 1.884 3.700 -18.993 1.00 74.19 173 ALA A N 1
ATOM 1346 C CA . ALA A 1 173 ? 2.054 4.736 -18.001 1.00 74.19 173 ALA A CA 1
ATOM 1347 C C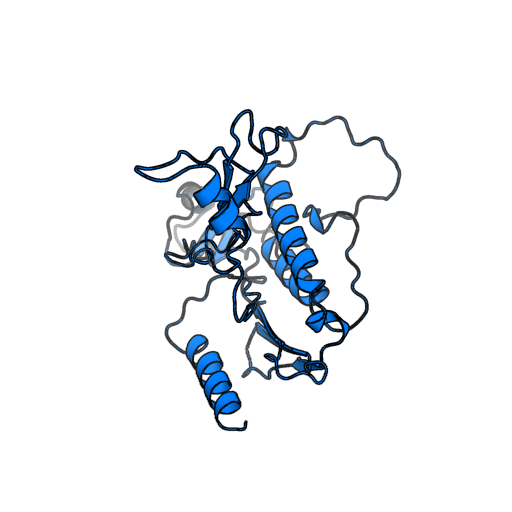 . ALA A 1 173 ? 1.076 4.385 -16.888 1.00 74.19 173 ALA A C 1
ATOM 1349 O O . ALA A 1 173 ? -0.121 4.287 -17.151 1.00 74.19 173 ALA A O 1
ATOM 1350 N N . ALA A 1 174 ? 1.584 4.160 -15.674 1.00 63.81 174 ALA A N 1
ATOM 1351 C CA . ALA A 1 174 ? 0.715 4.171 -14.512 1.00 63.81 174 ALA A CA 1
ATOM 1352 C C . ALA A 1 174 ? -0.008 5.509 -14.595 1.00 63.81 174 ALA A C 1
ATOM 1354 O O . ALA A 1 174 ? 0.654 6.550 -14.503 1.00 63.81 174 ALA A O 1
ATOM 1355 N N . GLU A 1 175 ? -1.304 5.487 -14.920 1.00 56.66 175 GLU A N 1
ATOM 1356 C CA . GLU A 1 175 ? -2.064 6.714 -15.031 1.00 56.66 175 GLU A CA 1
ATOM 1357 C C . GLU A 1 175 ? -1.812 7.444 -13.725 1.00 56.66 175 GLU A C 1
ATOM 1359 O O . GLU A 1 175 ? -2.075 6.927 -12.634 1.00 56.66 175 GLU A O 1
ATOM 1364 N N . ALA A 1 176 ? -1.171 8.605 -13.838 1.00 42.56 176 ALA A N 1
ATOM 1365 C CA . ALA A 1 176 ? -0.946 9.481 -12.717 1.00 42.56 176 ALA A CA 1
ATOM 1366 C C . ALA A 1 176 ? -2.309 10.076 -12.370 1.00 42.56 176 ALA A C 1
ATOM 1368 O O . ALA A 1 176 ? -2.539 11.273 -12.534 1.00 42.56 176 ALA A O 1
ATOM 1369 N N . TRP A 1 177 ? -3.226 9.234 -11.894 1.00 40.31 177 TRP A N 1
ATOM 1370 C CA . TRP A 1 177 ? -4.321 9.644 -11.059 1.00 40.31 177 TRP A CA 1
ATOM 1371 C C . TRP A 1 177 ? -3.654 10.207 -9.808 1.00 40.31 177 TRP A C 1
ATOM 1373 O O . TRP A 1 177 ? -3.458 9.563 -8.780 1.00 40.31 177 TRP A O 1
ATOM 1383 N N . PHE A 1 178 ? -3.324 11.491 -9.904 1.00 35.81 178 PHE A N 1
ATOM 1384 C CA . PHE A 1 178 ? -3.922 12.445 -8.997 1.00 35.81 178 PHE A CA 1
ATOM 1385 C C . PHE A 1 178 ? -5.342 11.945 -8.770 1.00 35.81 178 PHE A C 1
ATOM 1387 O O . PHE A 1 178 ? -6.164 12.121 -9.652 1.00 35.81 178 PHE A O 1
ATOM 1394 N N . VAL A 1 179 ? -5.581 11.183 -7.704 1.00 36.78 179 VAL A N 1
ATOM 1395 C CA . VAL A 1 179 ? -6.930 10.798 -7.309 1.00 36.78 179 VAL A CA 1
ATOM 1396 C C . VAL A 1 179 ? -7.545 12.124 -6.878 1.00 36.78 179 VAL A C 1
ATOM 1398 O O . VAL A 1 179 ? -7.239 12.600 -5.777 1.00 36.78 179 VAL A O 1
ATOM 1401 N N . PRO A 1 180 ? -8.274 12.843 -7.749 1.00 33.94 180 PRO A N 1
ATOM 1402 C CA . PRO A 1 180 ? -8.810 14.126 -7.366 1.00 33.94 180 PRO A CA 1
ATOM 1403 C C . PRO A 1 180 ? -10.015 13.720 -6.530 1.00 33.94 180 PRO A C 1
ATOM 1405 O O . PRO A 1 180 ? -10.963 13.185 -7.084 1.00 33.94 180 PRO A O 1
ATOM 1408 N N . TRP A 1 181 ? -9.950 13.893 -5.209 1.00 32.44 181 TRP A N 1
ATOM 1409 C CA . TRP A 1 181 ? -11.020 13.509 -4.276 1.00 32.44 181 TRP A CA 1
ATOM 1410 C C . TRP A 1 181 ? -11.103 12.043 -3.817 1.00 32.44 181 TRP A C 1
ATOM 1412 O O . TRP A 1 181 ? -12.186 11.485 -3.690 1.00 32.44 181 TRP A O 1
ATOM 1422 N N . TYR A 1 182 ? -10.001 11.476 -3.334 1.00 36.06 182 TYR A N 1
ATOM 1423 C CA . TYR A 1 182 ? -10.133 10.904 -1.989 1.00 36.06 182 TYR A CA 1
ATOM 1424 C C . TYR A 1 182 ? -9.605 11.962 -1.032 1.00 36.06 182 TYR A C 1
ATOM 1426 O O . TYR A 1 182 ? -8.449 12.375 -1.198 1.00 36.06 182 TYR A O 1
ATOM 1434 N N . PRO A 1 183 ? -10.404 12.475 -0.068 1.00 35.91 183 PRO A N 1
ATOM 1435 C CA . PRO A 1 183 ? -9.796 13.209 1.020 1.00 35.91 183 PRO A CA 1
ATOM 1436 C C . PRO A 1 183 ? -8.726 12.275 1.548 1.00 35.91 183 PRO A C 1
ATOM 1438 O O . PRO A 1 183 ? -8.947 11.077 1.722 1.00 35.91 183 PRO A O 1
ATOM 1441 N N . LYS A 1 184 ? -7.529 12.823 1.655 1.00 39.88 184 LYS A N 1
ATOM 1442 C CA . LYS A 1 184 ? -6.383 12.222 2.292 1.00 39.88 184 LYS A CA 1
ATOM 1443 C C . LYS A 1 184 ? -6.846 11.734 3.669 1.00 39.88 184 LYS A C 1
ATOM 1445 O O . LYS A 1 184 ? -6.671 12.438 4.652 1.00 39.88 184 LYS A O 1
ATOM 1450 N N . LEU A 1 185 ? -7.413 10.528 3.744 1.00 42.25 185 LEU A N 1
ATOM 1451 C CA . LEU A 1 185 ? -7.627 9.745 4.955 1.00 42.25 185 LEU A CA 1
ATOM 1452 C C . LEU A 1 185 ? -6.243 9.230 5.358 1.00 42.25 185 LEU A C 1
ATOM 1454 O O . LEU A 1 185 ? -5.965 8.038 5.491 1.00 42.25 185 LEU A O 1
ATOM 1458 N N . GLU A 1 186 ? -5.301 10.165 5.471 1.00 44.81 186 GLU A N 1
ATOM 1459 C CA . GLU A 1 186 ? -4.318 10.100 6.512 1.00 44.81 186 GLU A CA 1
ATOM 1460 C C . GLU A 1 186 ? -5.148 10.089 7.784 1.00 44.81 186 GLU A C 1
ATOM 1462 O O . GLU A 1 186 ? -5.749 11.090 8.164 1.00 44.81 186 GLU A O 1
ATOM 1467 N N . TRP A 1 187 ? -5.165 8.939 8.450 1.00 47.94 187 TRP A N 1
ATOM 1468 C CA . TRP A 1 187 ? -5.222 8.937 9.898 1.00 47.94 187 TRP A CA 1
ATOM 1469 C C . TRP A 1 187 ? -4.059 9.805 10.376 1.00 47.94 187 TRP A C 1
ATOM 1471 O O . TRP A 1 187 ? -2.958 9.316 10.651 1.00 47.94 187 TRP A O 1
ATOM 1481 N N . LEU A 1 188 ? -4.276 11.118 10.384 1.00 52.56 188 LEU A N 1
ATOM 1482 C CA . LEU A 1 188 ? -3.374 12.046 11.008 1.00 52.56 188 LEU A CA 1
ATOM 1483 C C . LEU A 1 188 ? -3.390 11.620 12.473 1.00 52.56 188 LEU A C 1
ATOM 1485 O O . LEU A 1 188 ? -4.473 11.538 13.070 1.00 52.56 188 LEU A O 1
ATOM 1489 N N . PRO A 1 189 ? -2.229 11.264 13.057 1.00 60.06 189 PRO A N 1
ATOM 1490 C CA . PRO A 1 189 ? -2.178 11.096 14.497 1.00 60.06 189 PRO A CA 1
ATOM 1491 C C . PRO A 1 189 ? -2.820 12.342 15.122 1.00 60.06 189 PRO A C 1
ATOM 1493 O O . PRO A 1 189 ? -2.695 13.424 14.534 1.00 60.06 189 PRO A O 1
ATOM 1496 N N . PRO A 1 190 ? -3.528 12.210 16.263 1.00 71.69 190 PRO A N 1
ATOM 1497 C CA . PRO A 1 190 ? -4.123 13.366 16.915 1.00 71.69 190 PRO A CA 1
ATOM 1498 C C . PRO A 1 190 ? -3.071 14.462 16.973 1.00 71.69 190 PRO A C 1
ATOM 1500 O O . PRO A 1 190 ? -1.941 14.194 17.399 1.00 71.69 190 PRO A O 1
ATOM 1503 N N . GLN A 1 191 ? -3.415 15.650 16.481 1.00 83.00 191 GLN A N 1
ATOM 1504 C CA . GLN A 1 191 ? -2.460 16.750 16.466 1.00 83.00 191 GLN A CA 1
ATOM 1505 C C . GLN A 1 191 ? -1.954 16.975 17.901 1.00 83.00 191 GLN A C 1
ATOM 1507 O O . GLN A 1 191 ? -2.680 16.679 18.866 1.00 83.00 191 GLN A O 1
ATOM 1512 N N . PRO A 1 192 ? -0.708 17.448 18.078 1.00 92.56 192 PRO A N 1
ATOM 1513 C CA . PRO A 1 192 ? -0.235 17.826 19.399 1.00 92.56 192 PRO A CA 1
ATOM 1514 C C . PRO A 1 192 ? -1.229 18.797 20.040 1.00 92.56 192 PRO A C 1
ATOM 1516 O O . PRO A 1 192 ? -1.924 19.552 19.355 1.00 92.56 192 PRO A O 1
ATOM 1519 N N . TRP A 1 193 ? -1.325 18.744 21.364 1.00 94.88 193 TRP A N 1
ATOM 1520 C CA . TRP A 1 193 ? -2.174 19.670 22.092 1.00 94.88 193 TRP A CA 1
ATOM 1521 C C . TRP A 1 193 ? -1.675 21.101 21.885 1.00 94.88 193 TRP A C 1
ATOM 1523 O O . TRP A 1 193 ? -0.492 21.383 22.058 1.00 94.88 193 TRP A O 1
ATOM 1533 N N . ASN A 1 194 ? -2.590 22.000 21.544 1.00 96.56 194 ASN A N 1
ATOM 1534 C CA . ASN A 1 194 ? -2.331 23.421 21.367 1.00 96.56 194 ASN A CA 1
ATOM 1535 C C . ASN A 1 194 ? -3.131 24.223 22.390 1.00 96.56 194 ASN A C 1
ATOM 1537 O O . ASN A 1 194 ? -4.195 23.789 22.834 1.00 96.56 194 ASN A O 1
ATOM 1541 N N . CYS A 1 195 ? -2.634 25.404 22.753 1.00 97.56 195 CYS A N 1
ATOM 1542 C CA . CYS A 1 195 ? -3.390 26.317 23.598 1.00 97.56 195 CYS A CA 1
ATOM 1543 C C . CYS A 1 195 ? -4.695 26.732 22.927 1.00 97.56 195 CYS A C 1
ATOM 1545 O O . CYS A 1 195 ? -4.683 27.340 21.856 1.00 97.56 195 CYS A O 1
ATOM 1547 N N . TYR A 1 196 ? -5.811 26.471 23.600 1.00 95.69 196 TYR A N 1
ATOM 1548 C CA . TYR A 1 196 ? -7.100 26.981 23.175 1.00 95.69 196 TYR A CA 1
ATOM 1549 C C . TYR A 1 196 ? -7.236 28.452 23.569 1.00 95.69 196 TYR A C 1
ATOM 1551 O O . TYR A 1 196 ? -7.013 28.830 24.724 1.00 95.69 196 TYR A O 1
ATOM 1559 N N . ARG A 1 197 ? -7.632 29.297 22.614 1.00 96.88 197 ARG A N 1
ATOM 1560 C CA . ARG A 1 197 ? -7.944 30.702 22.883 1.00 96.88 197 ARG A CA 1
ATOM 1561 C C . ARG A 1 197 ? -9.432 30.837 23.182 1.00 96.88 197 ARG A C 1
ATOM 1563 O O . ARG A 1 197 ? -10.257 30.653 22.292 1.00 96.88 197 ARG A O 1
ATOM 1570 N N . TYR A 1 198 ? -9.754 31.219 24.414 1.00 95.44 198 TYR A N 1
ATOM 1571 C CA . TYR A 1 198 ? -11.128 31.505 24.810 1.00 95.44 198 TYR A CA 1
ATOM 1572 C C . TYR A 1 198 ? -11.758 32.595 23.937 1.00 95.44 198 TYR A C 1
ATOM 1574 O O . TYR A 1 198 ? -11.180 33.663 23.724 1.00 95.44 198 TYR A O 1
ATOM 1582 N N . GLY A 1 199 ? -12.962 32.313 23.449 1.00 95.44 199 GLY A N 1
ATOM 1583 C CA . GLY A 1 199 ? -13.856 33.302 22.865 1.00 95.44 199 GLY A CA 1
ATOM 1584 C C . GLY A 1 199 ? -14.599 34.114 23.928 1.00 95.44 199 GLY A C 1
ATOM 1585 O O . GLY A 1 199 ? -14.439 33.918 25.134 1.00 95.44 199 GLY A O 1
ATOM 1586 N N . LEU A 1 200 ? -15.459 35.021 23.465 1.00 95.81 200 LEU A N 1
ATOM 1587 C CA . LEU A 1 200 ? -16.358 35.781 24.335 1.00 95.81 200 LEU A CA 1
ATOM 1588 C C . LEU A 1 200 ? -17.202 34.821 25.190 1.00 95.81 200 LEU A C 1
ATOM 1590 O O . LEU A 1 200 ? -17.807 33.889 24.664 1.00 95.81 200 LEU A O 1
ATOM 1594 N N . HIS A 1 201 ? -17.232 35.063 26.504 1.00 95.38 201 HIS A N 1
ATOM 1595 C CA . HIS A 1 201 ? -17.934 34.247 27.510 1.00 95.38 201 HIS A CA 1
ATOM 1596 C C . HIS A 1 201 ? -17.421 32.811 27.688 1.00 95.38 201 HIS A C 1
ATOM 1598 O O . HIS A 1 201 ? -18.098 31.995 28.312 1.00 95.38 201 HIS A O 1
ATOM 1604 N N . GLN A 1 202 ? -16.239 32.489 27.166 1.00 97.00 202 GLN A N 1
ATOM 1605 C CA . GLN A 1 202 ? -15.578 31.226 27.458 1.00 97.00 202 GLN A CA 1
ATOM 1606 C C . GLN A 1 202 ? -14.516 31.446 28.533 1.00 97.00 202 GLN A C 1
ATOM 1608 O O . GLN A 1 202 ? -13.770 32.424 28.508 1.00 97.00 202 GLN A O 1
ATOM 1613 N N . ASP A 1 203 ? -14.462 30.531 29.487 1.00 96.94 203 ASP A N 1
ATOM 1614 C CA . ASP A 1 203 ? -13.532 30.564 30.604 1.00 96.94 203 ASP A CA 1
ATOM 1615 C C . ASP A 1 203 ? -13.122 29.139 31.012 1.00 96.94 203 ASP A C 1
ATOM 1617 O O . ASP A 1 203 ? -13.423 28.142 30.348 1.00 96.94 203 ASP A O 1
ATOM 1621 N N . ASN A 1 204 ? -12.438 29.023 32.147 1.00 96.56 204 ASN A N 1
ATOM 1622 C CA . ASN A 1 204 ? -11.998 27.735 32.675 1.00 96.56 204 ASN A CA 1
ATOM 1623 C C . ASN A 1 204 ? -13.154 26.789 33.025 1.00 96.56 204 ASN A C 1
ATOM 1625 O O . ASN A 1 204 ? -12.981 25.573 32.942 1.00 96.56 204 ASN A O 1
ATOM 1629 N N . ALA A 1 205 ? -14.326 27.314 33.397 1.00 96.06 205 ALA A N 1
ATOM 1630 C CA . ALA A 1 205 ? -15.505 26.490 33.637 1.00 96.06 205 ALA A CA 1
ATOM 1631 C C . ALA A 1 205 ? -16.063 25.946 32.314 1.00 96.06 205 ALA A C 1
ATOM 1633 O O . ALA A 1 205 ? -16.421 24.770 32.241 1.00 96.06 205 ALA A O 1
ATOM 1634 N N . TRP A 1 206 ? -16.051 26.754 31.248 1.00 95.50 206 TRP A N 1
ATOM 1635 C CA . TRP A 1 206 ? -16.365 26.287 29.897 1.00 95.50 206 TRP A CA 1
ATOM 1636 C C . TRP A 1 206 ? -15.422 25.160 29.455 1.00 95.50 206 TRP A C 1
ATOM 1638 O O . TRP A 1 206 ? -15.907 24.134 28.988 1.00 95.50 206 TRP A O 1
ATOM 1648 N N . CYS A 1 207 ? -14.104 25.298 29.655 1.00 95.56 207 CYS A N 1
ATOM 1649 C CA . CYS A 1 207 ? -13.139 24.275 29.229 1.00 95.56 207 CYS A CA 1
ATOM 1650 C C . CYS A 1 207 ? -13.361 22.931 29.937 1.00 95.56 207 CYS A C 1
ATOM 1652 O O . CYS A 1 207 ? -13.435 21.894 29.281 1.00 95.56 207 CYS A O 1
ATOM 1654 N N . LYS A 1 208 ? -13.550 22.952 31.265 1.00 95.06 208 LYS A N 1
ATOM 1655 C CA . LYS A 1 208 ? -13.873 21.747 32.050 1.00 95.06 208 LYS A CA 1
ATOM 1656 C C . LYS A 1 208 ? -15.158 21.079 31.559 1.00 95.06 208 LYS A C 1
ATOM 1658 O O . LYS A 1 208 ? -15.203 19.866 31.393 1.00 95.06 208 LYS A O 1
ATOM 1663 N N . LYS A 1 209 ? -16.176 21.882 31.230 1.00 93.38 209 LYS A N 1
ATOM 1664 C CA . LYS A 1 209 ? -17.435 21.383 30.669 1.00 93.38 209 LYS A CA 1
ATOM 1665 C C . LYS A 1 209 ? -17.252 20.723 29.293 1.00 93.38 209 LYS A C 1
ATOM 1667 O O . LYS A 1 209 ? -17.930 19.737 29.021 1.00 93.38 209 LYS A O 1
ATOM 1672 N N . GLN A 1 210 ? -16.359 21.231 28.436 1.00 92.44 210 GLN A N 1
ATOM 1673 C CA . GLN A 1 210 ? -16.040 20.592 27.146 1.00 92.44 210 GLN A CA 1
ATOM 1674 C C . GLN A 1 210 ? -15.232 19.296 27.311 1.00 92.44 210 GLN A C 1
ATOM 1676 O O . GLN A 1 210 ? -15.406 18.358 26.539 1.00 92.44 210 GLN A O 1
ATOM 1681 N N . GLU A 1 211 ? -14.355 19.212 28.312 1.00 91.25 211 GLU A N 1
ATOM 1682 C CA . GLU A 1 211 ? -13.618 17.979 28.621 1.00 91.25 211 GLU A CA 1
ATOM 1683 C C . GLU A 1 211 ? -14.554 16.862 29.122 1.00 91.25 211 GLU A C 1
ATOM 1685 O O . GLU A 1 211 ? -14.447 15.711 28.694 1.00 91.25 211 GLU A O 1
ATOM 1690 N N . GLU A 1 212 ? -15.515 17.205 29.985 1.00 85.31 212 GLU A N 1
ATOM 1691 C CA . GLU A 1 212 ? -16.529 16.278 30.512 1.00 85.31 212 GLU A CA 1
ATOM 1692 C C . GLU A 1 212 ? -17.590 15.906 29.462 1.00 85.31 212 GLU A C 1
ATOM 1694 O O . GLU A 1 212 ? -18.100 14.779 29.431 1.00 85.31 212 GLU A O 1
ATOM 1699 N N . GLY A 1 213 ? -17.910 16.844 28.569 1.00 69.19 213 GLY A N 1
ATOM 1700 C CA . GLY A 1 213 ? -18.818 16.663 27.448 1.00 69.19 213 GLY A CA 1
ATOM 1701 C C . GLY A 1 213 ? -18.201 15.791 26.360 1.00 69.19 213 GLY A C 1
ATOM 1702 O O . GLY A 1 213 ? -17.806 16.291 25.316 1.00 69.19 213 GLY A O 1
ATOM 1703 N N . ARG A 1 214 ? -18.189 14.464 26.547 1.00 57.25 214 ARG A N 1
ATOM 1704 C CA . ARG A 1 214 ? -17.756 13.440 25.562 1.00 57.25 214 ARG A CA 1
ATOM 1705 C C . ARG A 1 214 ? -18.493 13.447 24.201 1.00 57.25 214 ARG A C 1
ATOM 1707 O O . ARG A 1 214 ? -18.363 12.493 23.444 1.00 57.25 214 ARG A O 1
ATOM 1714 N N . ARG A 1 215 ? -19.247 14.499 23.875 1.00 52.84 215 ARG A N 1
ATOM 1715 C CA . ARG A 1 215 ? -19.725 14.831 22.526 1.00 52.84 215 ARG A CA 1
ATOM 1716 C C . ARG A 1 215 ? -19.141 16.171 22.082 1.00 52.84 215 ARG A C 1
ATOM 1718 O O . ARG A 1 215 ? -19.877 17.084 21.717 1.00 52.84 215 ARG A O 1
ATOM 1725 N N . ASN A 1 216 ? -17.823 16.314 22.162 1.00 52.78 216 ASN A N 1
ATOM 1726 C CA . ASN A 1 216 ? -17.174 17.347 21.374 1.00 52.78 216 ASN A CA 1
ATOM 1727 C C . ASN A 1 216 ? -17.354 16.940 19.915 1.00 52.78 216 ASN A C 1
ATOM 1729 O O . ASN A 1 216 ? -16.937 15.845 19.550 1.00 52.78 216 ASN A O 1
ATOM 1733 N N . ASN A 1 217 ? -18.037 17.782 19.137 1.00 54.03 217 ASN A N 1
ATOM 1734 C CA . ASN A 1 217 ? -18.247 17.636 17.695 1.00 54.03 217 ASN A CA 1
ATOM 1735 C C . ASN A 1 217 ? -17.006 16.984 17.069 1.00 54.03 217 ASN A C 1
ATOM 1737 O O . ASN A 1 217 ? -15.915 17.519 17.280 1.00 54.03 217 ASN A O 1
ATOM 1741 N N . ASP A 1 218 ? -17.186 15.860 16.363 1.00 62.31 218 ASP A N 1
ATOM 1742 C CA . ASP A 1 218 ? -16.258 14.712 16.209 1.00 62.31 218 ASP A CA 1
ATOM 1743 C C . ASP A 1 218 ? -14.800 14.989 15.795 1.00 62.31 218 ASP A C 1
ATOM 1745 O O . ASP A 1 218 ? -13.957 14.094 15.754 1.00 62.31 218 ASP A O 1
ATOM 1749 N N . VAL A 1 219 ? -14.467 16.245 15.535 1.00 75.81 219 VAL A N 1
ATOM 1750 C CA . VAL A 1 219 ? -13.173 16.713 15.070 1.00 75.81 219 VAL A CA 1
ATOM 1751 C C . VAL A 1 219 ? -12.320 17.340 16.179 1.00 75.81 219 VAL A C 1
ATOM 1753 O O . VAL A 1 219 ? -11.106 17.368 16.017 1.00 75.81 219 VAL A O 1
ATOM 1756 N N . ARG A 1 220 ? -12.857 17.840 17.308 1.00 87.19 220 ARG A N 1
ATOM 1757 C CA . ARG A 1 220 ? -12.042 18.529 18.345 1.00 87.19 220 ARG A CA 1
ATOM 1758 C C . ARG A 1 220 ? -12.129 17.880 19.722 1.00 87.19 220 ARG A C 1
ATOM 1760 O O . ARG A 1 220 ? -13.186 17.458 20.155 1.00 87.19 220 ARG A O 1
ATOM 1767 N N . GLN A 1 221 ? -11.011 17.844 20.439 1.00 90.38 221 GLN A N 1
ATOM 1768 C CA . GLN A 1 221 ? -10.940 17.446 21.844 1.00 90.38 221 GLN A CA 1
ATOM 1769 C C . GLN A 1 221 ? -10.421 18.605 22.678 1.00 90.38 221 GLN A C 1
ATOM 1771 O O . GLN A 1 221 ? -9.461 19.261 22.277 1.00 90.38 221 GLN A O 1
ATOM 1776 N N . TYR A 1 222 ? -11.013 18.789 23.854 1.00 92.81 222 TYR A N 1
ATOM 1777 C CA . TYR A 1 222 ? -10.583 19.768 24.845 1.00 92.81 222 TYR A CA 1
ATOM 1778 C C . TYR A 1 222 ? -10.080 19.061 26.107 1.00 92.81 222 TYR A C 1
ATOM 1780 O O . TYR A 1 222 ? -10.601 18.008 26.477 1.00 92.81 222 TYR A O 1
ATOM 1788 N N . LYS A 1 223 ? -9.058 19.630 26.750 1.00 94.31 223 LYS A N 1
ATOM 1789 C CA . LYS A 1 223 ? -8.516 19.174 28.039 1.00 94.31 223 LYS A CA 1
ATOM 1790 C C . LYS A 1 223 ? -8.188 20.382 28.908 1.00 94.31 223 LYS A C 1
ATOM 1792 O O . LYS A 1 223 ? -7.436 21.257 28.475 1.00 94.31 223 LYS A O 1
ATOM 1797 N N . PHE A 1 224 ? -8.686 20.415 30.139 1.00 96.44 224 PHE A N 1
ATOM 1798 C CA . PHE A 1 224 ? -8.283 21.414 31.119 1.00 96.44 224 PHE A CA 1
ATOM 1799 C C . PHE A 1 224 ? -6.972 20.975 31.792 1.00 96.44 224 PHE A C 1
ATOM 1801 O O . PHE A 1 224 ? -6.952 20.111 32.664 1.00 96.44 224 PHE A O 1
ATOM 1808 N N . SER A 1 225 ? -5.851 21.559 31.372 1.00 95.56 225 SER A N 1
ATOM 1809 C CA . SER A 1 225 ? -4.507 21.229 31.871 1.00 95.56 225 SER A CA 1
ATOM 1810 C C . SER A 1 225 ? -4.190 21.852 33.228 1.00 95.56 225 SER A C 1
ATOM 1812 O O . SER A 1 225 ? -3.280 21.399 33.916 1.00 95.56 225 SER A O 1
ATOM 1814 N N . GLY A 1 226 ? -4.863 22.951 33.588 1.00 92.81 226 GLY A N 1
ATOM 1815 C CA . GLY A 1 226 ? -4.501 23.747 34.764 1.00 92.81 226 GLY A CA 1
ATOM 1816 C C . GLY A 1 226 ? -3.064 24.292 34.733 1.00 92.81 226 GLY A C 1
ATOM 1817 O O . GLY A 1 226 ? -2.522 24.605 35.788 1.00 92.81 226 GLY A O 1
ATOM 1818 N N . GLY A 1 227 ? -2.440 24.382 33.550 1.00 92.50 227 GLY A N 1
ATOM 1819 C CA . GLY A 1 227 ? -1.050 24.824 33.399 1.00 92.50 227 GLY A CA 1
ATOM 1820 C C . GLY A 1 227 ? 0.006 23.734 33.631 1.00 92.50 227 GLY A C 1
ATOM 1821 O O . GLY A 1 227 ? 1.163 24.065 33.862 1.00 92.50 227 GLY A O 1
ATOM 1822 N N . ASP A 1 228 ? -0.351 22.447 33.542 1.00 94.69 228 ASP A N 1
ATOM 1823 C CA . ASP A 1 228 ? 0.582 21.308 33.675 1.00 94.69 228 ASP A CA 1
ATOM 1824 C C . ASP A 1 228 ? 1.640 21.189 32.550 1.00 94.69 228 ASP A C 1
ATOM 1826 O O . ASP A 1 228 ? 2.434 20.248 32.538 1.00 94.69 228 ASP A O 1
ATOM 1830 N N . GLY A 1 229 ? 1.648 22.116 31.588 1.00 93.62 229 GLY A N 1
ATOM 1831 C CA . GLY A 1 229 ? 2.549 22.108 30.438 1.00 93.62 229 GLY A CA 1
ATOM 1832 C C . GLY A 1 229 ? 2.074 21.273 29.244 1.00 93.62 229 GLY A C 1
ATOM 1833 O O . GLY A 1 229 ? 2.749 21.288 28.218 1.00 93.62 229 GLY A O 1
ATOM 1834 N N . THR A 1 230 ? 0.915 20.595 29.308 1.00 94.31 230 THR A N 1
ATOM 1835 C CA . THR A 1 230 ? 0.401 19.714 28.230 1.00 94.31 230 THR A CA 1
ATOM 1836 C C . THR A 1 230 ? 0.391 20.391 26.854 1.00 94.31 230 THR A C 1
ATOM 1838 O O . THR A 1 230 ? 0.651 19.735 25.847 1.00 94.31 230 THR A O 1
ATOM 1841 N N . CYS A 1 231 ? 0.081 21.687 26.802 1.00 95.88 231 CYS A N 1
ATOM 1842 C CA . CYS A 1 231 ? 0.064 22.484 25.575 1.00 95.88 231 CYS A CA 1
ATOM 1843 C C . CYS A 1 231 ? 0.760 23.845 25.739 1.00 95.88 231 CYS A C 1
ATOM 1845 O O . CYS A 1 231 ? 0.439 24.790 25.024 1.00 95.88 231 CYS A O 1
ATOM 1847 N N . GLY A 1 232 ? 1.700 23.953 26.686 1.00 94.00 232 GLY A N 1
ATOM 1848 C CA . GLY A 1 232 ? 2.323 25.215 27.100 1.00 94.00 232 GLY A CA 1
ATOM 1849 C C . GLY A 1 232 ? 1.727 25.780 28.396 1.00 94.00 232 GLY A C 1
ATOM 1850 O O . GLY A 1 232 ? 1.225 25.032 29.230 1.00 94.00 232 GLY A O 1
ATOM 1851 N N . GLU A 1 233 ? 1.795 27.103 28.573 1.00 94.62 233 GLU A N 1
ATOM 1852 C CA . GLU A 1 233 ? 1.423 27.804 29.824 1.00 94.62 233 GLU A CA 1
ATOM 1853 C C . GLU A 1 233 ? -0.087 28.060 29.994 1.00 94.62 233 GLU A C 1
ATOM 1855 O O . GLU A 1 233 ? -0.539 28.604 31.001 1.00 94.62 233 GLU A O 1
ATOM 1860 N N . CYS A 1 234 ? -0.899 27.692 29.007 1.00 96.00 234 CYS A N 1
ATOM 1861 C CA . CYS A 1 234 ? -2.344 27.879 29.051 1.00 96.00 234 CYS A CA 1
ATOM 1862 C C . CYS A 1 234 ? -3.050 26.777 29.852 1.00 96.00 234 CYS A C 1
ATOM 1864 O O . CYS A 1 234 ? -2.550 25.665 30.026 1.00 96.00 234 CYS A O 1
ATOM 1866 N N . TRP A 1 235 ? -4.255 27.093 30.331 1.00 96.62 235 TRP A N 1
ATOM 1867 C CA . TRP A 1 235 ? -5.044 26.189 31.176 1.00 96.62 235 TRP A CA 1
ATOM 1868 C C . TRP A 1 235 ? -6.036 25.320 30.398 1.00 96.62 235 TRP A C 1
ATOM 1870 O O . TRP A 1 235 ? -6.547 24.350 30.951 1.00 96.62 235 TRP A O 1
ATOM 1880 N N . CYS A 1 236 ? -6.315 25.657 29.137 1.00 97.00 236 CYS A N 1
ATOM 1881 C CA . CYS A 1 236 ? -7.179 24.880 28.257 1.00 97.00 236 CYS A CA 1
ATOM 1882 C C . CYS A 1 236 ? -6.419 24.499 26.993 1.00 97.00 236 CYS A C 1
ATOM 1884 O O . CYS A 1 236 ? -5.903 25.364 26.281 1.00 97.00 236 CYS A O 1
ATOM 1886 N N . CYS A 1 237 ? -6.372 23.205 26.721 1.00 97.06 237 CYS A N 1
ATOM 1887 C CA . CYS A 1 237 ? -5.762 22.643 25.535 1.00 97.06 237 CYS A CA 1
ATOM 1888 C C . CYS A 1 237 ? -6.847 22.194 24.561 1.00 97.06 237 CYS A C 1
ATOM 1890 O O . CYS A 1 237 ? -7.854 21.621 24.978 1.00 97.06 237 CYS A O 1
ATOM 1892 N N . GLU A 1 238 ? -6.611 22.384 23.267 1.00 94.62 238 GLU A N 1
ATOM 1893 C CA . GLU A 1 238 ? -7.374 21.738 22.207 1.00 94.62 238 GLU A CA 1
ATOM 1894 C C . GLU A 1 238 ? -6.464 20.912 21.299 1.00 94.62 238 GLU A C 1
ATOM 1896 O O . GLU A 1 238 ? -5.278 21.201 21.127 1.00 94.62 238 GLU A O 1
ATOM 1901 N N . ARG A 1 239 ? -7.026 19.879 20.686 1.00 92.25 239 ARG A N 1
ATOM 1902 C CA . ARG A 1 239 ? -6.429 19.215 19.529 1.00 92.25 239 ARG A CA 1
ATOM 1903 C C . ARG A 1 239 ? -7.523 18.741 18.599 1.00 92.25 239 ARG A C 1
ATOM 1905 O O . ARG A 1 239 ? -8.645 18.489 19.042 1.00 92.25 239 ARG A O 1
ATOM 1912 N N . THR A 1 240 ? -7.192 18.555 17.332 1.00 85.50 240 THR A N 1
ATOM 1913 C CA . THR A 1 240 ? -8.079 17.812 16.449 1.00 85.50 240 THR A CA 1
ATOM 1914 C C . THR A 1 240 ? -7.945 16.318 16.729 1.00 85.50 240 THR A C 1
ATOM 1916 O O . THR A 1 240 ? -6.838 15.771 16.797 1.00 85.50 240 THR A O 1
ATOM 1919 N N . GLN A 1 241 ? -9.077 15.659 16.962 1.00 72.88 241 GLN A N 1
ATOM 1920 C CA . GLN A 1 241 ? -9.140 14.208 16.964 1.00 72.88 241 GLN A CA 1
ATOM 1921 C C . GLN A 1 241 ? -8.830 13.766 15.532 1.00 72.88 241 GLN A C 1
ATOM 1923 O O . GLN A 1 241 ? -9.420 14.295 14.593 1.00 72.88 241 GLN A O 1
ATOM 1928 N N . GLY A 1 242 ? -7.882 12.842 15.348 1.00 65.25 242 GLY A N 1
ATOM 1929 C CA . GLY A 1 242 ? -7.819 12.129 14.071 1.00 65.25 242 GLY A CA 1
ATOM 1930 C C . GLY A 1 242 ? -9.191 11.499 13.848 1.00 65.25 242 GLY A C 1
ATOM 1931 O O . GLY A 1 242 ? -9.728 10.937 14.806 1.00 65.25 242 GLY A O 1
ATOM 1932 N N . GLU A 1 243 ? -9.781 11.687 12.667 1.00 55.81 243 GLU A N 1
ATOM 1933 C CA . GLU A 1 243 ? -11.135 11.226 12.351 1.00 55.81 243 GLU A CA 1
ATOM 1934 C C . GLU A 1 243 ? -11.299 9.779 12.831 1.00 55.81 243 GLU A C 1
ATOM 1936 O O . GLU A 1 243 ? -10.652 8.858 12.332 1.00 55.81 243 GLU A O 1
ATOM 1941 N N . LYS A 1 244 ? -12.106 9.580 13.881 1.00 49.22 244 LYS A N 1
ATOM 1942 C CA . LYS A 1 244 ? -12.555 8.239 14.235 1.00 49.22 244 LYS A CA 1
ATOM 1943 C C . LYS A 1 244 ? -13.681 7.950 13.263 1.00 49.22 244 LYS A C 1
ATOM 1945 O O . LYS A 1 244 ? -14.744 8.543 13.400 1.00 49.22 244 LYS A O 1
ATOM 1950 N N . GLU A 1 245 ? -13.445 7.059 12.309 1.00 51.34 245 GLU A N 1
ATOM 1951 C CA . GLU A 1 245 ? -14.531 6.443 11.553 1.00 51.34 245 GLU A CA 1
ATOM 1952 C C . GLU A 1 245 ? -15.459 5.728 12.543 1.00 51.34 245 GLU A C 1
ATOM 1954 O O . GLU A 1 245 ? -15.192 4.623 13.023 1.00 51.34 245 GLU A O 1
ATOM 1959 N N . GLU A 1 246 ? -16.543 6.401 12.906 1.00 45.16 246 GLU A N 1
ATOM 1960 C CA . GLU A 1 246 ? -17.736 5.752 13.412 1.00 45.16 246 GLU A CA 1
ATOM 1961 C C . GLU A 1 246 ? -18.303 4.985 12.205 1.00 45.16 246 GLU A C 1
ATOM 1963 O O . GLU A 1 246 ? -18.651 5.593 11.197 1.00 45.16 246 GLU A O 1
ATOM 1968 N N . TYR A 1 247 ? -18.283 3.648 12.273 1.00 47.16 247 TYR A N 1
ATOM 1969 C CA . TYR A 1 247 ? -18.581 2.703 11.176 1.00 47.16 247 TYR A CA 1
ATOM 1970 C C . TYR A 1 247 ? -17.478 2.566 10.104 1.00 47.16 247 TYR A C 1
ATOM 1972 O O . TYR A 1 247 ? -17.697 2.783 8.914 1.00 47.16 247 TYR A O 1
ATOM 1980 N N . GLY A 1 248 ? -16.275 2.163 10.527 1.00 38.25 248 GLY A N 1
ATOM 1981 C CA . GLY A 1 248 ? -15.142 1.921 9.630 1.00 38.25 248 GLY A CA 1
ATOM 1982 C C . GLY A 1 248 ? -15.311 0.672 8.763 1.00 38.25 248 GLY A C 1
ATOM 1983 O O . GLY A 1 248 ? -15.024 -0.443 9.198 1.00 38.25 248 GLY A O 1
ATOM 1984 N N . TRP A 1 249 ? -15.731 0.865 7.514 1.00 36.34 249 TRP A N 1
ATOM 1985 C CA . TRP A 1 249 ? -15.378 -0.045 6.430 1.00 36.34 249 TRP A CA 1
ATOM 1986 C C . TRP A 1 249 ? -13.945 0.279 6.023 1.00 36.34 249 TRP A C 1
ATOM 1988 O O . TRP A 1 249 ? -13.700 1.237 5.295 1.00 36.34 249 TRP A O 1
ATOM 1998 N N . SER A 1 250 ? -12.977 -0.509 6.473 1.00 42.06 250 SER A N 1
ATOM 1999 C CA . SER A 1 250 ? -11.613 -0.369 5.972 1.00 42.06 250 SER A CA 1
ATOM 2000 C C . SER A 1 250 ? -11.526 -1.096 4.634 1.00 42.06 250 SER A C 1
ATOM 2002 O O . SER A 1 250 ? -11.293 -2.305 4.583 1.00 42.06 250 SER A O 1
ATOM 2004 N N . VAL A 1 251 ? -11.746 -0.367 3.540 1.00 46.69 251 VAL A N 1
ATOM 2005 C CA . VAL A 1 251 ? -11.286 -0.828 2.230 1.00 46.69 251 VAL A CA 1
ATOM 2006 C C . VAL A 1 251 ? -9.783 -0.592 2.228 1.00 46.69 251 VAL A C 1
ATOM 2008 O O . VAL A 1 251 ? -9.322 0.550 2.176 1.00 46.69 251 VAL A O 1
ATOM 2011 N N . ILE A 1 252 ? -8.998 -1.667 2.327 1.00 55.62 252 ILE A N 1
ATOM 2012 C CA . ILE A 1 252 ? -7.593 -1.586 1.921 1.00 55.62 252 ILE A CA 1
ATOM 2013 C C . ILE A 1 252 ? -7.625 -1.595 0.402 1.00 55.62 252 ILE A C 1
ATOM 2015 O O . ILE A 1 252 ? -7.444 -2.633 -0.231 1.00 55.62 252 ILE A O 1
ATOM 2019 N N . ASP A 1 253 ? -7.945 -0.434 -0.157 1.00 47.16 253 ASP A N 1
ATOM 2020 C CA . ASP A 1 253 ? -7.755 -0.193 -1.567 1.00 47.16 253 ASP A CA 1
ATOM 2021 C C . ASP A 1 253 ? -6.269 0.087 -1.744 1.00 47.16 253 ASP A C 1
ATOM 2023 O O . ASP A 1 253 ? -5.690 0.959 -1.084 1.00 47.16 253 ASP A O 1
ATOM 2027 N N . VAL A 1 254 ? -5.624 -0.718 -2.574 1.00 46.66 254 VAL A N 1
ATOM 2028 C CA . VAL A 1 254 ? -4.291 -0.412 -3.071 1.00 46.66 254 VAL A CA 1
ATOM 2029 C C . VAL A 1 254 ? -4.548 0.214 -4.433 1.00 46.66 254 VAL A C 1
ATOM 2031 O O . VAL A 1 254 ? -4.603 -0.534 -5.410 1.00 46.66 254 VAL A O 1
ATOM 2034 N N . PRO A 1 255 ? -4.775 1.544 -4.518 1.00 42.19 255 PRO A N 1
ATOM 2035 C CA . PRO A 1 255 ? -5.061 2.179 -5.787 1.00 42.19 255 PRO A CA 1
ATOM 2036 C C . PRO A 1 255 ? -3.829 2.026 -6.665 1.00 42.19 255 PRO A C 1
ATOM 2038 O O . PRO A 1 255 ? -2.806 2.683 -6.475 1.00 42.19 255 PRO A O 1
ATOM 2041 N N . LEU A 1 256 ? -3.949 1.118 -7.616 1.00 45.19 256 LEU A N 1
ATOM 2042 C CA . LEU A 1 256 ? -3.121 1.033 -8.793 1.00 45.19 256 LEU A CA 1
ATOM 2043 C C . LEU A 1 256 ? -4.138 1.183 -9.927 1.00 45.19 256 LEU A C 1
ATOM 2045 O O . LEU A 1 256 ? -4.976 0.297 -10.098 1.00 45.19 256 LEU A O 1
ATOM 2049 N N . GLY A 1 257 ? -4.152 2.373 -10.539 1.00 34.06 257 GLY A N 1
ATOM 2050 C CA . GLY A 1 257 ? -5.250 2.965 -11.315 1.00 34.06 257 GLY A CA 1
ATOM 2051 C C . GLY A 1 257 ? -6.062 2.003 -12.185 1.00 34.06 257 GLY A C 1
ATOM 2052 O O . GLY A 1 257 ? -5.533 1.076 -12.783 1.00 34.06 257 GLY A O 1
ATOM 2053 N N . ILE A 1 258 ? -7.371 2.225 -12.253 1.00 40.97 258 ILE A N 1
ATOM 2054 C CA . ILE A 1 258 ? -8.244 1.515 -13.187 1.00 40.97 258 ILE A CA 1
ATOM 2055 C C . ILE A 1 258 ? -8.823 2.553 -14.137 1.00 40.97 258 ILE A C 1
ATOM 205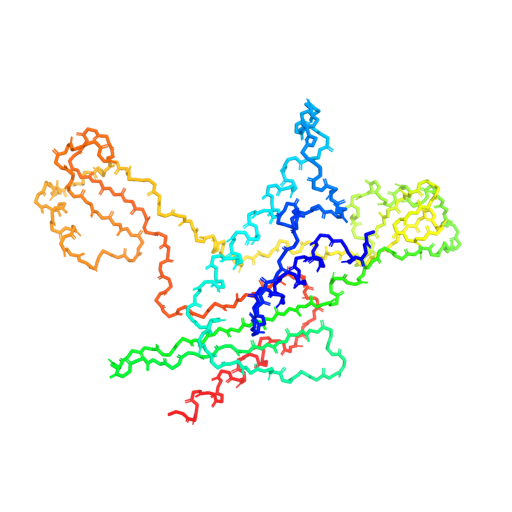7 O O . ILE A 1 258 ? -9.609 3.405 -13.731 1.00 40.97 258 ILE A O 1
ATOM 2061 N N . ASP A 1 259 ? -8.462 2.441 -15.400 1.00 39.25 259 ASP A N 1
ATOM 2062 C CA . ASP A 1 259 ? -9.152 3.010 -16.538 1.00 39.25 259 ASP A CA 1
ATOM 2063 C C . ASP A 1 259 ? -10.224 2.010 -17.003 1.00 39.25 259 ASP A C 1
ATOM 2065 O O . ASP A 1 259 ? -9.934 0.902 -17.455 1.00 39.25 259 ASP A O 1
ATOM 2069 N N . GLY A 1 260 ? -11.496 2.389 -16.851 1.00 38.06 260 GLY A N 1
ATOM 2070 C CA . GLY A 1 260 ? -12.628 1.617 -17.362 1.00 38.06 260 GLY A CA 1
ATOM 2071 C C . GLY A 1 260 ? -13.960 2.009 -16.731 1.00 38.06 260 GLY A C 1
ATOM 2072 O O . GLY A 1 260 ? -14.265 1.625 -15.605 1.00 38.06 260 GLY A O 1
ATOM 2073 N N . GLU A 1 261 ? -14.771 2.764 -17.472 1.00 39.31 261 GLU A N 1
ATOM 2074 C CA . GLU A 1 261 ? -16.173 3.026 -17.149 1.00 39.31 261 GLU A CA 1
ATOM 2075 C C . GLU A 1 261 ? -16.950 1.696 -17.041 1.00 39.31 261 GLU A C 1
ATOM 2077 O O . GLU A 1 261 ? -17.155 1.005 -18.037 1.00 39.31 261 GLU A O 1
ATOM 2082 N N . GLY A 1 262 ? -17.385 1.346 -15.825 1.00 45.00 262 GLY A N 1
ATOM 2083 C CA . GLY A 1 262 ? -18.341 0.263 -15.555 1.00 45.00 262 GLY A CA 1
ATOM 2084 C C . GLY A 1 262 ? -17.741 -0.987 -14.899 1.00 45.00 262 GLY A C 1
ATOM 2085 O O . GLY A 1 262 ? -17.023 -1.755 -15.533 1.00 45.00 262 GLY A O 1
ATOM 2086 N N . GLY A 1 263 ? -18.099 -1.238 -13.633 1.00 43.47 263 GLY A N 1
ATOM 2087 C CA . GLY A 1 263 ? -18.064 -2.596 -13.074 1.00 43.47 263 GLY A CA 1
ATOM 2088 C C . GLY A 1 263 ? -17.713 -2.724 -11.590 1.00 43.47 263 GLY A C 1
ATOM 2089 O O . GLY A 1 263 ? -18.346 -3.504 -10.888 1.00 43.47 263 GLY A O 1
ATOM 2090 N N . PHE A 1 264 ? -16.729 -1.988 -11.065 1.00 45.34 264 PHE A N 1
ATOM 2091 C CA . PHE A 1 264 ? -16.204 -2.312 -9.726 1.00 45.34 264 PHE A CA 1
ATOM 2092 C C . PHE A 1 264 ? -17.002 -1.702 -8.564 1.00 45.34 264 PHE A C 1
ATOM 2094 O O . PHE A 1 264 ? -17.333 -2.402 -7.604 1.00 45.34 264 PHE A O 1
ATOM 2101 N N . THR A 1 265 ? -17.360 -0.418 -8.655 1.00 49.75 265 THR A N 1
ATOM 2102 C CA . THR A 1 265 ? -18.270 0.217 -7.688 1.00 49.75 265 THR A CA 1
ATOM 2103 C C . THR A 1 265 ? -19.627 -0.472 -7.680 1.00 49.75 265 THR A C 1
ATOM 2105 O O . THR A 1 265 ? -20.166 -0.710 -6.608 1.00 49.75 265 THR A O 1
ATOM 2108 N N . GLU A 1 266 ? -20.116 -0.889 -8.848 1.00 50.19 266 GLU A N 1
ATOM 2109 C CA . GLU A 1 266 ? -21.402 -1.570 -9.004 1.00 50.19 266 GLU A CA 1
ATOM 2110 C C . GLU A 1 266 ? -21.410 -2.968 -8.363 1.00 50.19 266 GLU A C 1
ATOM 2112 O O . GLU A 1 266 ? -22.351 -3.292 -7.654 1.00 50.19 266 GLU A O 1
ATOM 2117 N N . VAL A 1 267 ? -20.341 -3.770 -8.487 1.00 50.97 267 VAL A N 1
ATOM 2118 C CA . VAL A 1 267 ? -20.240 -5.075 -7.794 1.00 50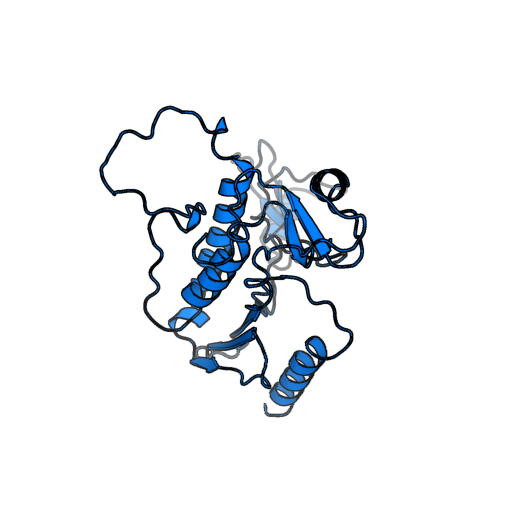.97 267 VAL A CA 1
ATOM 2119 C C . VAL A 1 267 ? -20.159 -4.907 -6.273 1.00 50.97 267 VAL A C 1
ATOM 2121 O O . VAL A 1 267 ? -20.804 -5.653 -5.536 1.00 50.97 267 VAL A O 1
ATOM 2124 N N . LEU A 1 268 ? -19.410 -3.911 -5.782 1.00 53.03 268 LEU A N 1
ATOM 2125 C CA . LEU A 1 268 ? -19.374 -3.599 -4.349 1.00 53.03 268 LEU A CA 1
ATOM 2126 C C . LEU A 1 268 ? -20.719 -3.059 -3.847 1.00 53.03 268 LEU A C 1
ATOM 2128 O O . LEU A 1 268 ? -21.092 -3.342 -2.714 1.00 53.03 268 LEU A O 1
ATOM 2132 N N . GLU A 1 269 ? -21.448 -2.287 -4.649 1.00 55.50 269 GLU A N 1
ATOM 2133 C CA . GLU A 1 269 ? -22.786 -1.782 -4.318 1.00 55.50 269 GLU A CA 1
ATOM 2134 C C . GLU A 1 269 ? -23.868 -2.867 -4.384 1.00 55.50 269 GLU A C 1
ATOM 2136 O O . GLU A 1 269 ? -24.740 -2.900 -3.515 1.00 55.50 269 GLU A O 1
ATOM 2141 N N . GLN A 1 270 ? -23.768 -3.807 -5.324 1.00 50.72 270 GLN A N 1
ATOM 2142 C CA . GLN A 1 270 ? -24.659 -4.961 -5.451 1.00 50.72 270 GLN A CA 1
ATOM 2143 C C . GLN A 1 270 ? -24.488 -5.930 -4.267 1.00 50.72 270 GLN A C 1
ATOM 2145 O O . GLN A 1 270 ? -25.470 -6.290 -3.622 1.00 50.72 270 GLN A O 1
ATOM 2150 N N . GLU A 1 271 ? -23.249 -6.282 -3.899 1.00 53.53 271 GLU A N 1
ATOM 2151 C CA . GLU A 1 271 ? -22.983 -7.113 -2.712 1.00 53.53 271 GLU A CA 1
ATOM 2152 C C . GLU A 1 271 ? -23.373 -6.391 -1.410 1.00 53.53 271 GLU A C 1
ATOM 2154 O O . GLU A 1 271 ? -23.883 -7.022 -0.483 1.00 53.53 271 GLU A O 1
ATOM 2159 N N . LYS A 1 272 ? -23.208 -5.058 -1.334 1.00 54.03 272 LYS A N 1
ATOM 2160 C CA . LYS A 1 272 ? -23.748 -4.262 -0.218 1.00 54.03 272 LYS A CA 1
ATOM 2161 C C . LYS A 1 272 ? -25.265 -4.445 -0.114 1.00 54.03 272 LYS A C 1
ATOM 2163 O O . LYS A 1 272 ? -25.755 -4.710 0.981 1.00 54.03 272 LYS A O 1
ATOM 2168 N N . ALA A 1 273 ? -26.002 -4.337 -1.221 1.00 51.66 273 ALA A N 1
ATOM 2169 C CA . ALA A 1 273 ? -27.460 -4.472 -1.227 1.00 51.66 273 ALA A CA 1
ATOM 2170 C C . ALA A 1 273 ? -27.932 -5.861 -0.755 1.00 51.66 273 ALA A C 1
ATOM 2172 O O . ALA A 1 273 ? -28.871 -5.954 0.039 1.00 51.66 273 ALA A O 1
ATOM 2173 N N . ASP A 1 274 ? -27.244 -6.929 -1.159 1.00 47.22 274 ASP A N 1
ATOM 2174 C CA . ASP A 1 274 ? -27.617 -8.303 -0.800 1.00 47.22 274 ASP A CA 1
ATOM 2175 C C . ASP A 1 274 ? -27.367 -8.627 0.688 1.00 47.22 274 ASP A C 1
ATOM 2177 O O . ASP A 1 274 ? -28.145 -9.357 1.315 1.00 47.22 274 ASP A O 1
ATOM 2181 N N . VAL A 1 275 ? -26.337 -8.028 1.301 1.00 46.19 275 VAL A N 1
ATOM 2182 C CA . VAL A 1 275 ? -26.072 -8.142 2.749 1.00 46.19 275 VAL A CA 1
ATOM 2183 C C . VAL A 1 275 ? -27.140 -7.413 3.580 1.00 46.19 275 VAL A C 1
ATOM 2185 O O . VAL A 1 275 ? -27.576 -7.935 4.609 1.00 46.19 275 VAL A O 1
ATOM 2188 N N . TYR A 1 276 ? -27.617 -6.248 3.127 1.00 38.31 276 TYR A N 1
ATOM 2189 C CA . TYR A 1 276 ? -28.670 -5.491 3.821 1.00 38.31 276 TYR A CA 1
ATOM 2190 C C . TYR A 1 276 ? -30.075 -6.098 3.676 1.00 38.31 276 TYR A C 1
ATOM 2192 O O . TYR A 1 276 ? -30.928 -5.837 4.519 1.00 38.31 276 TYR A O 1
ATOM 2200 N N . HIS A 1 277 ? -30.331 -6.918 2.653 1.00 39.09 277 HIS A N 1
ATOM 2201 C CA . HIS A 1 277 ? -31.637 -7.561 2.452 1.00 39.09 277 HIS A CA 1
ATOM 2202 C C . HIS A 1 277 ? -31.791 -8.939 3.116 1.00 39.09 277 HIS A C 1
ATOM 2204 O O . HIS A 1 277 ? -32.901 -9.469 3.161 1.00 39.09 277 HIS A O 1
ATOM 2210 N N . THR A 1 278 ? -30.711 -9.517 3.649 1.00 36.50 278 THR A N 1
ATOM 2211 C CA . THR A 1 278 ? -30.713 -10.845 4.295 1.00 36.50 278 THR A CA 1
ATOM 2212 C C . THR A 1 278 ? -30.506 -10.810 5.815 1.00 36.50 278 THR A C 1
ATOM 2214 O O . THR A 1 278 ? -30.331 -11.867 6.426 1.00 36.50 278 THR A O 1
ATOM 2217 N N . SER A 1 279 ? -30.559 -9.623 6.434 1.00 37.62 279 SER A N 1
ATOM 2218 C CA . SER A 1 279 ? -30.465 -9.419 7.891 1.00 37.62 279 SER A CA 1
ATOM 2219 C C . SER A 1 279 ? -31.763 -8.926 8.529 1.00 37.62 279 SER A C 1
ATOM 2221 O O . SER A 1 279 ? -32.533 -8.205 7.860 1.00 37.62 279 SER A O 1
#

Secondary structure (DSSP, 8-state):
-TTSSHHHHHHHHHHHHHSSS---PPTTTTTT--SPPP-------S--GGGS-HHHHHHHHHHHHHHHHHTTSTHHHHSEEEEPP--SS--EEEEEEEE---SSS-PPEEEEEEEE-STTT-PPEEP-PPTT--HHHHHHHHHTTT--BTTEEEEE-TT-BTTBT-SEEEEE-------TT------PPPPPPEE----TT--HHHHHHHHH-S---TTEEEEE-TTSBBTBS-SEEEEEPP---TT--EEEE-------SSSHHHHHHHHHHHHHH--